Protein AF-0000000082273960 (afdb_homodimer)

Organism: NCBI:txid303405

Secondary structure (DSSP, 8-state):
------------------------------------------S-SSHHHHHHHHHHHHHT-SEEEEE-TT-HHHHHHHHHHHHHHTSGGGTT--EEEEEGGG-SSTTHHHHHHHHHHHHHHS--SS-EEEETTEEEESHHHHHHHHHTTHHHHHHHHHHHHHHHHHH--/------------------------------------------S-SSHHHHHHHHHHHHHT-SEEEEE-TT-HHHHHHHHHHHHHHTSGGGTT--EEEEEGGG-SSTTHHHHHHHHHHHHHHS--SS-EEEETTEEEESHHHHHHHHHHTHHHHHHHHHHHHHHHHHHH-

Radius of gyration: 40.2 Å; Cα contacts (8 Å, |Δi|>4): 354; chains: 2; bounding box: 146×76×49 Å

Solvent-accessible surface area (backbone atoms only — not comparable to full-atom values): 19912 Å² total; per-residue (Å²): 142,84,80,76,75,77,75,82,81,81,69,88,83,75,92,70,81,74,79,77,78,76,76,71,71,74,70,72,73,68,72,69,70,66,70,71,44,47,73,63,68,58,89,53,93,45,72,66,51,45,50,53,56,52,48,50,48,34,69,72,24,52,24,26,35,39,30,38,88,84,38,66,56,26,50,50,43,52,50,53,54,50,57,51,35,67,35,80,92,35,51,82,64,52,76,44,74,46,54,40,77,69,56,93,41,51,45,49,55,36,50,52,48,28,51,52,36,25,74,76,70,74,45,59,64,68,26,38,33,27,52,69,62,36,79,62,40,37,42,70,45,48,51,50,30,48,73,70,47,51,41,59,51,52,54,49,48,54,52,51,56,48,54,49,54,58,67,72,98,137,91,87,82,78,74,84,86,82,79,81,83,78,82,87,80,80,76,77,77,73,76,73,72,70,72,69,72,72,65,72,68,70,67,69,68,44,47,72,62,68,58,86,50,93,44,72,66,51,45,52,51,56,53,47,49,49,33,69,71,22,53,24,24,35,38,32,38,87,86,37,67,56,25,51,51,43,52,50,53,53,50,58,53,35,67,35,79,92,35,51,83,64,52,74,44,75,45,54,41,78,68,54,94,41,51,46,50,57,35,51,53,48,29,52,52,37,24,73,75,72,73,44,59,65,69,26,39,32,24,52,70,63,37,80,62,42,39,43,70,45,48,51,50,30,49,74,71,47,51,40,59,51,51,54,50,48,55,52,51,53,49,53,52,54,57,67,72,98

pLDDT: mean 78.8, std 27.6, range [19.77, 98.94]

InterPro domains:
  IPR002109 Glutaredoxin [PF00462] (63-136)
  IPR011767 Glutaredoxin active site [PS00195] (65-81)
  IPR011899 Glutaredoxin, eukaryotic/virial [TIGR02180] (63-153)

Foldseek 3Di:
DDDPCPDPPPDDDDDPDPPPPPPPPPPPPPPPPPPPPDQQPDPDPDLVRLLCVLQCQLQVFQKEWEEAPVDVQRVLQVVVVVVVCPDPLNVPHDYDYDHQVPDPRNRNSLQSNLVVCCVPPVGSDPRFMHHNSHTQGHSVSQVVCVVVVNNVVSSNVSVVVVVVVVVVD/DDDPPDDDDDDDDDDDPPPPPPPPPPPPPPPPPPPPPDQQPDPAPDLVRLLCVLQCQLQVFQKEWEEAPVDVQRVLQVVVVVVVCPDPLNVPHDYDYDHQVPDPNNRNSLQSNLVVCCVPPVGSDPRFMHHNSHTQGHSVSQVVCVVVVNNVVSSNVSVVVVVVVVVVD

Structure (mmCIF, N/CA/C/O backbone):
data_AF-0000000082273960-model_v1
#
loop_
_entity.id
_entity.type
_entity.pdbx_description
1 polymer Glutaredoxin
#
loop_
_atom_site.group_PDB
_atom_site.id
_atom_site.type_symbol
_atom_site.label_atom_id
_atom_site.label_alt_id
_atom_site.label_comp_id
_atom_site.label_asym_id
_atom_site.label_entity_id
_atom_site.label_seq_id
_atom_site.pdbx_PDB_ins_code
_atom_site.Cartn_x
_atom_site.Cartn_y
_atom_site.Cartn_z
_atom_site.occupancy
_atom_site.B_iso_or_equiv
_atom_site.auth_seq_id
_atom_site.auth_comp_id
_atom_site.auth_asym_id
_atom_site.auth_atom_id
_atom_site.pdbx_PDB_model_num
ATOM 1 N N . MET A 1 1 ? -118.312 -38.375 -26.219 1 25.72 1 MET A N 1
ATOM 2 C CA . MET A 1 1 ? -117.812 -37.938 -24.938 1 25.72 1 MET A CA 1
ATOM 3 C C . MET A 1 1 ? -116.312 -37.625 -25.062 1 25.72 1 MET A C 1
ATOM 5 O O . MET A 1 1 ? -115.625 -38.281 -25.859 1 25.72 1 MET A O 1
ATOM 9 N N . PRO A 1 2 ? -115.688 -36.594 -24.188 1 26.73 2 PRO A N 1
ATOM 10 C CA . PRO A 1 2 ? -115 -35.344 -24.297 1 26.73 2 PRO A CA 1
ATOM 11 C C . PRO A 1 2 ? -113.5 -35.531 -24.109 1 26.73 2 PRO A C 1
ATOM 13 O O . PRO A 1 2 ? -112.688 -34.781 -24.672 1 26.73 2 PRO A O 1
ATOM 16 N N . SER A 1 3 ? -113 -36.5 -23.297 1 24.08 3 SER A N 1
ATOM 17 C CA . SER A 1 3 ? -112.188 -36.156 -22.125 1 24.08 3 SER A CA 1
ATOM 18 C C . SER A 1 3 ? -110.75 -35.969 -22.5 1 24.08 3 SER A C 1
ATOM 20 O O . SER A 1 3 ? -109.875 -35.844 -21.625 1 24.08 3 SER A O 1
ATOM 22 N N . ALA A 1 4 ? -110.312 -36.344 -23.766 1 29.64 4 ALA A N 1
ATOM 23 C CA . ALA A 1 4 ? -108.938 -36.812 -23.922 1 29.64 4 ALA A CA 1
ATOM 24 C C . ALA A 1 4 ? -107.938 -35.688 -23.797 1 29.64 4 ALA A C 1
ATOM 26 O O . ALA A 1 4 ? -106.75 -35.875 -24.031 1 29.64 4 ALA A O 1
ATOM 27 N N . SER A 1 5 ? -108.5 -34.312 -23.375 1 26.2 5 SER A N 1
ATOM 28 C CA . SER A 1 5 ? -107.688 -33.25 -24.016 1 26.2 5 SER A CA 1
ATOM 29 C C . SER A 1 5 ? -106.375 -33 -23.25 1 26.2 5 SER A C 1
ATOM 31 O O . SER A 1 5 ? -106.375 -32.25 -22.281 1 26.2 5 SER A O 1
ATOM 33 N N . ILE A 1 6 ? -105.75 -34.219 -22.734 1 33.44 6 ILE A N 1
ATOM 34 C CA . ILE A 1 6 ? -104.688 -34.031 -21.766 1 33.44 6 ILE A CA 1
ATOM 35 C C . ILE A 1 6 ? -103.625 -33.125 -22.359 1 33.44 6 ILE A C 1
ATOM 37 O O . ILE A 1 6 ? -103.062 -33.438 -23.406 1 33.44 6 ILE A O 1
ATOM 41 N N . GLY A 1 7 ? -103.688 -31.812 -22.156 1 23.3 7 GLY A N 1
ATOM 42 C CA . GLY A 1 7 ? -103 -30.594 -22.562 1 23.3 7 GLY A CA 1
ATOM 43 C C . GLY A 1 7 ? -101.5 -30.609 -22.203 1 23.3 7 GLY A C 1
ATOM 44 O O . GLY A 1 7 ? -101.125 -31.062 -21.109 1 23.3 7 GLY A O 1
ATOM 45 N N . CYS A 1 8 ? -100.562 -30.562 -23.156 1 28.06 8 CYS A N 1
ATOM 46 C CA . CYS A 1 8 ? -99.125 -30.578 -23.5 1 28.06 8 CYS A CA 1
ATOM 47 C C . CYS A 1 8 ? -98.375 -29.438 -22.812 1 28.06 8 CYS A C 1
ATOM 49 O O . CYS A 1 8 ? -97.938 -28.484 -23.469 1 28.06 8 CYS A O 1
ATOM 51 N N . LYS A 1 9 ? -98.875 -29 -21.438 1 26.06 9 LYS A N 1
ATOM 52 C CA . LYS A 1 9 ? -98.312 -27.719 -21.047 1 26.06 9 LYS A CA 1
ATOM 53 C C . LYS A 1 9 ? -96.812 -27.766 -21.078 1 26.06 9 LYS A C 1
ATOM 55 O O . LYS A 1 9 ? -96.188 -28.734 -20.625 1 26.06 9 LYS A O 1
ATOM 60 N N . ARG A 1 10 ? -96.062 -26.859 -21.859 1 27.3 10 ARG A N 1
ATOM 61 C CA . ARG A 1 10 ? -94.812 -26.344 -22.469 1 27.3 10 ARG A CA 1
ATOM 62 C C . ARG A 1 10 ? -93.875 -25.797 -21.406 1 27.3 10 ARG A C 1
ATOM 64 O O . ARG A 1 10 ? -93.688 -24.578 -21.312 1 27.3 10 ARG A O 1
ATOM 71 N N . PHE A 1 11 ? -93.938 -26.406 -20.047 1 24.97 11 PHE A N 1
ATOM 72 C CA . PHE A 1 11 ? -93.375 -25.531 -19.031 1 24.97 11 PHE A CA 1
ATOM 73 C C . PHE A 1 11 ? -91.938 -25.078 -19.453 1 24.97 11 PHE A C 1
ATOM 75 O O . PHE A 1 11 ? -91.625 -23.891 -19.422 1 24.97 11 PHE A O 1
ATOM 82 N N . LEU A 1 12 ? -90.938 -25.781 -18.953 1 32.47 12 LEU A N 1
ATOM 83 C CA . LEU A 1 12 ? -89.875 -25.234 -18.078 1 32.47 12 LEU A CA 1
ATOM 84 C C . LEU A 1 12 ? -88.688 -24.688 -18.906 1 32.47 12 LEU A C 1
ATOM 86 O O . LEU A 1 12 ? -88.188 -25.391 -19.766 1 32.47 12 LEU A O 1
ATOM 90 N N . SER A 1 13 ? -88.625 -23.344 -19.062 1 27.44 13 SER A N 1
ATOM 91 C CA . SER A 1 13 ? -87.75 -22.375 -19.656 1 27.44 13 SER A CA 1
ATOM 92 C C . SER A 1 13 ? -86.312 -22.641 -19.25 1 27.44 13 SER A C 1
ATOM 94 O O . SER A 1 13 ? -86.062 -23.094 -18.141 1 27.44 13 SER A O 1
ATOM 96 N N . TRP A 1 14 ? -85.25 -22.516 -20.219 1 23.98 14 TRP A N 1
ATOM 97 C CA . TRP A 1 14 ? -83.875 -22.828 -20.625 1 23.98 14 TRP A CA 1
ATOM 98 C C . TRP A 1 14 ? -82.875 -22.031 -19.797 1 23.98 14 TRP A C 1
ATOM 100 O O . TRP A 1 14 ? -81.875 -22.562 -19.391 1 23.98 14 TRP A O 1
ATOM 110 N N . ARG A 1 15 ? -83.062 -20.641 -19.5 1 31.88 15 ARG A N 1
ATOM 111 C CA . ARG A 1 15 ? -81.938 -19.875 -19.969 1 31.88 15 ARG A CA 1
ATOM 112 C C . ARG A 1 15 ? -80.75 -20.031 -19.047 1 31.88 15 ARG A C 1
ATOM 114 O O . ARG A 1 15 ? -80.812 -19.734 -17.859 1 31.88 15 ARG A O 1
ATOM 121 N N . VAL A 1 16 ? -79.688 -20.812 -19.359 1 29.77 16 VAL A N 1
ATOM 122 C CA . VAL A 1 16 ? -78.438 -21.344 -18.922 1 29.77 16 VAL A CA 1
ATOM 123 C C . VAL A 1 16 ? -77.438 -20.188 -18.641 1 29.77 16 VAL A C 1
ATOM 125 O O . VAL A 1 16 ? -76.562 -20.281 -17.766 1 29.77 16 VAL A O 1
ATOM 128 N N . LEU A 1 17 ? -77.438 -18.984 -19.359 1 34.34 17 LEU A N 1
ATOM 129 C CA . LEU A 1 17 ? -76.125 -18.609 -19.781 1 34.34 17 LEU A CA 1
ATOM 130 C C . LEU A 1 17 ? -75.375 -17.859 -18.672 1 34.34 17 LEU A C 1
ATOM 132 O O . LEU A 1 17 ? -75.688 -16.719 -18.359 1 34.34 17 LEU A O 1
ATOM 136 N N . SER A 1 18 ? -75.375 -18.25 -17.406 1 34.31 18 SER A N 1
ATOM 137 C CA . SER A 1 18 ? -74.688 -17.344 -16.484 1 34.31 18 SER A CA 1
ATOM 138 C C . SER A 1 18 ? -73.25 -17.125 -16.922 1 34.31 18 SER A C 1
ATOM 140 O O . SER A 1 18 ? -72.562 -18.094 -17.234 1 34.31 18 SER A O 1
ATOM 142 N N . ASN A 1 19 ? -72.875 -16.016 -17.734 1 37.03 19 ASN A N 1
ATOM 143 C CA . ASN A 1 19 ? -71.625 -15.414 -18.141 1 37.03 19 ASN A CA 1
ATOM 144 C C . ASN A 1 19 ? -70.688 -15.25 -16.953 1 37.03 19 ASN A C 1
ATOM 146 O O . ASN A 1 19 ? -70.938 -14.469 -16.047 1 37.03 19 ASN A O 1
ATOM 150 N N . PHE A 1 20 ? -70.188 -16.266 -16.266 1 40.5 20 PHE A N 1
ATOM 151 C CA . PHE A 1 20 ? -69.25 -16.094 -15.195 1 40.5 20 PHE A CA 1
ATOM 152 C C . PHE A 1 20 ? -68 -15.312 -15.695 1 40.5 20 PHE A C 1
ATOM 154 O O . PHE A 1 20 ? -67.25 -15.797 -16.547 1 40.5 20 PHE A O 1
ATOM 161 N N . ALA A 1 21 ? -68.125 -13.922 -15.953 1 37.31 21 ALA A N 1
ATOM 162 C CA . ALA A 1 21 ? -66.938 -13.109 -16.297 1 37.31 21 ALA A CA 1
ATOM 163 C C . ALA A 1 21 ? -65.812 -13.289 -15.266 1 37.31 21 ALA A C 1
ATOM 165 O O . ALA A 1 21 ? -66 -13.102 -14.07 1 37.31 21 ALA A O 1
ATOM 166 N N . LEU A 1 22 ? -64.938 -14.312 -15.508 1 38.53 22 LEU A N 1
ATOM 167 C CA . LEU A 1 22 ? -63.688 -14.523 -14.781 1 38.53 22 LEU A CA 1
ATOM 168 C C . LEU A 1 22 ? -62.875 -13.234 -14.711 1 38.53 22 LEU A C 1
ATOM 170 O O . LEU A 1 22 ? -62.469 -12.695 -15.742 1 38.53 22 LEU A O 1
ATOM 174 N N . VAL A 1 23 ? -63.312 -12.195 -13.938 1 39.97 23 VAL A N 1
ATOM 175 C CA . VAL A 1 23 ? -62.469 -11.016 -13.742 1 39.97 23 VAL A CA 1
ATOM 176 C C . VAL A 1 23 ? -61.094 -11.453 -13.305 1 39.97 23 VAL A C 1
ATOM 178 O O . VAL A 1 23 ? -60.906 -12.07 -12.25 1 39.97 23 VAL A O 1
ATOM 181 N N . ILE A 1 24 ? -60.281 -11.898 -14.32 1 41.5 24 ILE A N 1
ATOM 182 C CA . ILE A 1 24 ? -58.875 -12.109 -14.094 1 41.5 24 ILE A CA 1
ATOM 183 C C . ILE A 1 24 ? -58.25 -10.852 -13.469 1 41.5 24 ILE A C 1
ATOM 185 O O . ILE A 1 24 ? -58.281 -9.773 -14.07 1 41.5 24 ILE A O 1
ATOM 189 N N . MET A 1 25 ? -58.531 -10.602 -12.18 1 37.69 25 MET A N 1
ATOM 190 C CA . MET A 1 25 ? -57.75 -9.555 -11.523 1 37.69 25 MET A CA 1
ATOM 191 C C . MET A 1 25 ? -56.281 -9.734 -11.805 1 37.69 25 MET A C 1
ATOM 193 O O . MET A 1 25 ? -55.688 -10.766 -11.461 1 37.69 25 MET A O 1
ATOM 197 N N . VAL A 1 26 ? -55.844 -9.336 -13.008 1 42.72 26 VAL A N 1
ATOM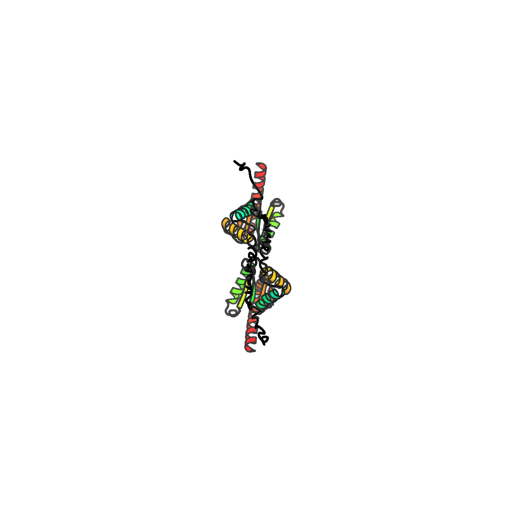 198 C CA . VAL A 1 26 ? -54.406 -9.203 -13.234 1 42.72 26 VAL A CA 1
ATOM 199 C C . VAL A 1 26 ? -53.75 -8.461 -12.07 1 42.72 26 VAL A C 1
ATOM 201 O O . VAL A 1 26 ? -54.094 -7.309 -11.797 1 42.72 26 VAL A O 1
ATOM 204 N N . VAL A 1 27 ? -53.625 -9.141 -10.891 1 44.69 27 VAL A N 1
ATOM 205 C CA . VAL A 1 27 ? -52.719 -8.594 -9.883 1 44.69 27 VAL A CA 1
ATOM 206 C C . VAL A 1 27 ? -51.438 -8.109 -10.547 1 44.69 27 VAL A C 1
ATOM 208 O O . VAL A 1 27 ? -50.719 -8.898 -11.18 1 44.69 27 VAL A O 1
ATOM 211 N N . SER A 1 28 ? -51.594 -6.902 -11.141 1 41.31 28 SER A N 1
ATOM 212 C CA . SER A 1 28 ? -50.312 -6.301 -11.492 1 41.31 28 SER A CA 1
ATOM 213 C C . SER A 1 28 ? -49.281 -6.496 -10.391 1 41.31 28 SER A C 1
ATOM 215 O O . SER A 1 28 ? -49.5 -6.062 -9.258 1 41.31 28 SER A O 1
ATOM 217 N N . MET A 1 29 ? -48.688 -7.699 -10.359 1 38.88 29 MET A N 1
ATOM 218 C CA . MET A 1 29 ? -47.469 -7.75 -9.555 1 38.88 29 MET A CA 1
ATOM 219 C C . MET A 1 29 ? -46.594 -6.523 -9.812 1 38.88 29 MET A C 1
ATOM 221 O O . MET A 1 29 ? -46.094 -6.332 -10.922 1 38.88 29 MET A O 1
ATOM 225 N N . ALA A 1 30 ? -47.031 -5.355 -9.391 1 39 30 ALA A N 1
ATOM 226 C CA . ALA A 1 30 ? -46 -4.312 -9.391 1 39 30 ALA A CA 1
ATOM 227 C C . ALA A 1 30 ? -44.688 -4.836 -8.828 1 39 30 ALA A C 1
ATOM 229 O O . ALA A 1 30 ? -44.656 -5.402 -7.73 1 39 30 ALA A O 1
ATOM 230 N N . THR A 1 31 ? -43.938 -5.41 -9.664 1 41.47 31 THR A N 1
ATOM 231 C CA . THR A 1 31 ? -42.531 -5.582 -9.273 1 41.47 31 THR A CA 1
ATOM 232 C C . THR A 1 31 ? -42 -4.316 -8.609 1 41.47 31 THR A C 1
ATOM 234 O O . THR A 1 31 ? -42 -3.242 -9.211 1 41.47 31 THR A O 1
ATOM 237 N N . SER A 1 32 ? -42.531 -4.023 -7.414 1 38.91 32 SER A N 1
ATOM 238 C CA . SER A 1 32 ? -41.75 -2.984 -6.738 1 38.91 32 SER A CA 1
ATOM 239 C C . SER A 1 32 ? -40.25 -3.195 -6.934 1 38.91 32 SER A C 1
ATOM 241 O O . SER A 1 32 ? -39.75 -4.293 -6.707 1 38.91 32 SER A O 1
ATOM 243 N N . THR A 1 33 ? -39.75 -2.689 -8.039 1 38.19 33 THR A N 1
ATOM 244 C CA . THR A 1 33 ? -38.312 -2.562 -8.109 1 38.19 33 THR A CA 1
ATOM 245 C C . THR A 1 33 ? -37.75 -2.131 -6.762 1 38.19 33 THR A C 1
ATOM 247 O O . THR A 1 33 ? -38.188 -1.133 -6.188 1 38.19 33 THR A O 1
ATOM 250 N N . VAL A 1 34 ? -37.531 -3.135 -5.871 1 38.22 34 VAL A N 1
ATOM 251 C CA . VAL A 1 34 ? -36.719 -2.809 -4.699 1 38.22 34 VAL A CA 1
ATOM 252 C C . VAL A 1 34 ? -35.688 -1.734 -5.055 1 38.22 34 VAL A C 1
ATOM 254 O O . VAL A 1 34 ? -35.062 -1.806 -6.105 1 38.22 34 VAL A O 1
ATOM 257 N N . PRO A 1 35 ? -35.938 -0.527 -4.676 1 36.84 35 PRO A N 1
ATOM 258 C CA . PRO A 1 35 ? -34.844 0.399 -4.961 1 36.84 35 PRO A CA 1
ATOM 259 C C . PRO A 1 35 ? -33.469 -0.247 -4.797 1 36.84 35 PRO A C 1
ATOM 261 O O . PRO A 1 35 ? -33.312 -1.187 -4.012 1 36.84 35 PRO A O 1
ATOM 264 N N . GLY A 1 36 ? -32.781 -0.551 -5.828 1 34.06 36 GLY A N 1
ATOM 265 C CA . GLY A 1 36 ? -31.375 -0.935 -5.812 1 34.06 36 GLY A CA 1
ATOM 266 C C . GLY A 1 36 ? -30.641 -0.49 -4.555 1 34.06 36 GLY A C 1
ATOM 267 O O . GLY A 1 36 ? -31.016 0.519 -3.947 1 34.06 36 GLY A O 1
ATOM 268 N N . VAL A 1 37 ? -30.141 -1.467 -3.732 1 37.5 37 VAL A N 1
ATOM 269 C CA . VAL A 1 37 ? -29.172 -1.266 -2.654 1 37.5 37 VAL A CA 1
ATOM 270 C C . VAL A 1 37 ? -28.312 -0.035 -2.945 1 37.5 37 VAL A C 1
ATOM 272 O O . VAL A 1 37 ? -27.734 0.079 -4.023 1 37.5 37 VAL A O 1
ATOM 275 N N . SER A 1 38 ? -28.578 1.124 -2.48 1 37.62 38 SER A N 1
ATOM 276 C CA . SER A 1 38 ? -27.938 2.428 -2.549 1 37.62 38 SER A CA 1
ATOM 277 C C . SER A 1 38 ? -26.422 2.287 -2.621 1 37.62 38 SER A C 1
ATOM 279 O O . SER A 1 38 ? -25.844 1.365 -2.033 1 37.62 38 SER A O 1
ATOM 281 N N . ALA A 1 39 ? -25.641 2.703 -3.605 1 41.59 39 ALA A N 1
ATOM 282 C CA . ALA A 1 39 ? -24.297 3.268 -3.621 1 41.59 39 ALA A CA 1
ATOM 283 C C . ALA A 1 39 ? -23.875 3.727 -2.229 1 41.59 39 ALA A C 1
ATOM 285 O O . ALA A 1 39 ? -24.641 4.41 -1.538 1 41.59 39 ALA A O 1
ATOM 286 N N . GLY A 1 40 ? -23.297 3.006 -1.404 1 49.97 40 GLY A N 1
ATOM 287 C CA . GLY A 1 40 ? -22.797 3.463 -0.118 1 49.97 40 GLY A CA 1
ATOM 288 C C . GLY A 1 40 ? -22.719 4.973 -0.008 1 49.97 40 GLY A C 1
ATOM 289 O O . GLY A 1 40 ? -22.328 5.652 -0.958 1 49.97 40 GLY A O 1
ATOM 290 N N . GLU A 1 41 ? -23.641 5.586 0.587 1 58.75 41 GLU A N 1
ATOM 291 C CA . GLU A 1 41 ? -23.703 7.027 0.799 1 58.75 41 GLU A CA 1
ATOM 292 C C . GLU A 1 41 ? -22.312 7.621 1.04 1 58.75 41 GLU A C 1
ATOM 294 O O . GLU A 1 41 ? -21.562 7.125 1.881 1 58.75 41 GLU A O 1
ATOM 299 N N . SER A 1 42 ? -21.812 8.211 0.017 1 75.5 42 SER A N 1
ATOM 300 C CA . SER A 1 42 ? -20.594 9.008 0.178 1 75.5 42 SER A CA 1
ATOM 301 C C . SER A 1 42 ? -20.656 9.852 1.45 1 75.5 42 SER A C 1
ATOM 303 O O . SER A 1 42 ? -21.703 10.406 1.787 1 75.5 42 SER A O 1
ATOM 305 N N . ILE A 1 43 ? -19.734 9.625 2.281 1 85.94 43 ILE A N 1
ATOM 306 C CA . ILE A 1 43 ? -19.672 10.375 3.531 1 85.94 43 ILE A CA 1
ATOM 307 C C . ILE A 1 43 ? -19.594 11.875 3.234 1 85.94 43 ILE A C 1
ATOM 309 O O . ILE A 1 43 ? -19.906 12.703 4.09 1 85.94 43 ILE A O 1
ATOM 313 N N . PHE A 1 44 ? -19.266 12.164 1.975 1 92.81 44 PHE A N 1
ATOM 314 C CA . PHE A 1 44 ? -19.172 13.562 1.568 1 92.81 44 PHE A CA 1
ATOM 315 C C . PHE A 1 44 ? -20.297 13.93 0.62 1 92.81 44 PHE A C 1
ATOM 317 O O . PHE A 1 44 ? -20.672 13.141 -0.256 1 92.81 44 PHE A O 1
ATOM 324 N N . ASP A 1 45 ? -20.891 15.07 0.775 1 89.94 45 ASP A N 1
ATOM 325 C CA . ASP A 1 45 ? -21.984 15.539 -0.062 1 89.94 45 ASP A CA 1
ATOM 326 C C . ASP A 1 45 ? -21.469 16.078 -1.393 1 89.94 45 ASP A C 1
ATOM 328 O O . ASP A 1 45 ? -22.219 16.156 -2.373 1 89.94 45 ASP A O 1
ATOM 332 N N . GLY A 1 46 ? -20.219 16.547 -1.436 1 92.5 46 GLY A N 1
ATOM 333 C CA . GLY A 1 46 ? -19.625 17.109 -2.641 1 92.5 46 GLY A CA 1
ATOM 334 C C . GLY A 1 46 ? -18.188 17.531 -2.457 1 92.5 46 GLY A C 1
ATOM 335 O O . GLY A 1 46 ? -17.625 17.391 -1.368 1 92.5 46 GLY A O 1
ATOM 336 N N . PRO A 1 47 ? -17.641 18.094 -3.592 1 94.5 47 PRO A N 1
ATOM 337 C CA . PRO A 1 47 ? -16.219 18.453 -3.557 1 94.5 47 PRO A CA 1
ATOM 338 C C . PRO A 1 47 ? -15.914 19.516 -2.506 1 94.5 47 PRO A C 1
ATOM 340 O O . PRO A 1 47 ? -14.82 19.547 -1.942 1 94.5 47 PRO A O 1
ATOM 343 N N . GLY A 1 48 ? -16.797 20.344 -2.268 1 97.5 48 GLY A N 1
ATOM 344 C CA . GLY A 1 48 ? -16.594 21.375 -1.261 1 97.5 48 GLY A CA 1
ATOM 345 C C . GLY A 1 48 ? -16.438 20.812 0.14 1 97.5 48 GLY A C 1
ATOM 346 O O . GLY A 1 48 ? -15.617 21.297 0.919 1 97.5 48 GLY A O 1
ATOM 347 N N . GLU A 1 49 ? -17.203 19.859 0.465 1 97.75 49 GLU A N 1
ATOM 348 C CA . GLU A 1 49 ? -17.109 19.234 1.78 1 97.75 49 GLU A CA 1
ATOM 349 C C . GLU A 1 49 ? -15.789 18.5 1.957 1 97.75 49 GLU A C 1
ATOM 351 O O . GLU A 1 49 ? -15.195 18.531 3.039 1 97.75 49 GLU A O 1
ATOM 356 N N . VAL A 1 50 ? -15.312 17.906 0.907 1 98.12 50 VAL A N 1
ATOM 357 C CA . VAL A 1 50 ? -14.031 17.219 0.947 1 98.12 50 VAL A CA 1
ATOM 358 C C . VAL A 1 50 ? -12.914 18.234 1.213 1 98.12 50 VAL A C 1
ATOM 360 O O . VAL A 1 50 ? -12.047 18 2.062 1 98.12 50 VAL A O 1
ATOM 363 N N . ALA A 1 51 ? -12.969 19.328 0.467 1 98.62 51 ALA A N 1
ATOM 364 C CA . ALA A 1 51 ? -11.977 20.391 0.63 1 98.62 51 ALA A CA 1
ATOM 365 C C . ALA A 1 51 ? -11.945 20.891 2.07 1 98.62 51 ALA A C 1
ATOM 367 O O . ALA A 1 51 ? -10.875 21 2.67 1 98.62 51 ALA A O 1
ATOM 368 N N . ASN A 1 52 ? -13.102 21.156 2.654 1 98.5 52 ASN A N 1
ATOM 369 C CA . ASN A 1 52 ? -13.188 21.641 4.031 1 98.5 52 ASN A CA 1
ATOM 370 C C . ASN A 1 52 ? -12.641 20.609 5.016 1 98.5 52 ASN A C 1
ATOM 372 O O . ASN A 1 52 ? -11.914 20.953 5.945 1 98.5 52 ASN A O 1
ATOM 376 N N . PHE A 1 53 ? -13.078 19.406 4.766 1 98.69 53 PHE A N 1
ATOM 377 C CA . PHE A 1 53 ? -12.664 18.297 5.617 1 98.69 53 PHE A CA 1
ATOM 378 C C . PHE A 1 53 ? -11.148 18.156 5.633 1 98.69 53 PHE A C 1
ATOM 380 O O . PHE A 1 53 ? -10.531 18.078 6.699 1 98.69 53 PHE A O 1
ATOM 387 N N . VAL A 1 54 ? -10.477 18.156 4.484 1 98.75 54 VAL A N 1
ATOM 388 C CA . VAL A 1 54 ? -9.031 17.984 4.344 1 98.75 54 VAL A CA 1
ATOM 389 C C . VAL A 1 54 ? -8.305 19.203 4.875 1 98.75 54 VAL A C 1
ATOM 391 O O . VAL A 1 54 ? -7.367 19.094 5.664 1 98.75 54 VAL A O 1
ATOM 394 N N . ASN A 1 55 ? -8.75 20.359 4.523 1 98.75 55 ASN A N 1
ATOM 395 C CA . ASN A 1 55 ? -8.078 21.594 4.938 1 98.75 55 ASN A CA 1
ATOM 396 C C . ASN A 1 55 ? -8.156 21.797 6.445 1 98.75 55 ASN A C 1
ATOM 398 O O . ASN A 1 55 ? -7.203 22.281 7.062 1 98.75 55 ASN A O 1
ATOM 402 N N . ALA A 1 56 ? -9.258 21.484 7.016 1 98.75 56 ALA A N 1
ATOM 403 C CA . ALA A 1 56 ? -9.383 21.609 8.469 1 98.75 56 ALA A CA 1
ATOM 404 C C . ALA A 1 56 ? -8.352 20.734 9.18 1 98.75 56 ALA A C 1
ATOM 406 O O . ALA A 1 56 ? -7.785 21.156 10.203 1 98.75 56 ALA A O 1
ATOM 407 N N . ARG A 1 57 ? -8.094 19.578 8.648 1 98.62 57 ARG A N 1
ATOM 408 C CA . ARG A 1 57 ? -7.133 18.656 9.258 1 98.62 57 ARG A CA 1
ATOM 409 C C . ARG A 1 57 ? -5.703 19.156 9.07 1 98.62 57 ARG A C 1
ATOM 411 O O . ARG A 1 57 ? -4.883 19.078 9.984 1 98.62 57 ARG A O 1
ATOM 418 N N . ILE A 1 58 ? -5.484 19.672 7.879 1 98.69 58 ILE A N 1
ATOM 419 C CA . ILE A 1 58 ? -4.152 20.203 7.605 1 98.69 58 ILE A CA 1
ATOM 420 C C . ILE A 1 58 ? -3.889 21.422 8.492 1 98.69 58 ILE A C 1
ATOM 422 O O . ILE A 1 58 ? -2.857 21.484 9.164 1 98.69 58 ILE A O 1
ATOM 426 N N . GLU A 1 59 ? -4.801 22.297 8.578 1 97.94 59 GLU A N 1
ATOM 427 C CA . GLU A 1 59 ? -4.641 23.547 9.312 1 97.94 59 GLU A CA 1
ATOM 428 C C . GLU A 1 59 ? -4.672 23.312 10.82 1 97.94 59 GLU A C 1
ATOM 430 O O . GLU A 1 59 ? -4.066 24.062 11.586 1 97.94 59 GLU A O 1
ATOM 435 N N . GLY A 1 60 ? -5.383 22.312 11.211 1 97.56 60 GLY A N 1
ATOM 436 C CA . GLY A 1 60 ? -5.535 22.031 12.625 1 97.56 60 GLY A CA 1
ATOM 437 C C . GLY A 1 60 ? -4.426 21.141 13.18 1 97.56 60 GLY A C 1
ATOM 438 O O . GLY A 1 60 ? -4.461 20.766 14.352 1 97.56 60 GLY A O 1
ATOM 439 N N . SER A 1 61 ? -3.449 20.844 12.398 1 97.94 61 SER A N 1
ATOM 440 C CA . SER A 1 61 ? -2.373 19.953 12.805 1 97.94 61 SER A CA 1
ATOM 441 C C . SER A 1 61 ? -1.009 20.609 12.617 1 97.94 61 SER A C 1
ATOM 443 O O . SER A 1 61 ? -0.782 21.297 11.625 1 97.94 61 SER A O 1
ATOM 445 N N . GLN A 1 62 ? -0.137 20.406 13.562 1 98.12 62 GLN A N 1
ATOM 446 C CA . GLN A 1 62 ? 1.247 20.812 13.352 1 98.12 62 GLN A CA 1
ATOM 447 C C . GLN A 1 62 ? 1.945 19.891 12.352 1 98.12 62 GLN A C 1
ATOM 449 O O . GLN A 1 62 ? 2.703 20.359 11.5 1 98.12 62 GLN A O 1
ATOM 454 N N . ILE A 1 63 ? 1.693 18.641 12.477 1 98.88 63 ILE A N 1
ATOM 455 C CA . ILE A 1 63 ? 2.062 17.641 11.477 1 98.88 63 ILE A CA 1
ATOM 456 C C . ILE A 1 63 ? 0.83 16.828 11.07 1 98.88 63 ILE A C 1
ATOM 458 O O . ILE A 1 63 ? 0.147 16.25 11.922 1 98.88 63 ILE A O 1
ATOM 462 N N . MET A 1 64 ? 0.479 16.828 9.781 1 98.94 64 MET A N 1
ATOM 463 C CA . MET A 1 64 ? -0.621 16.031 9.242 1 98.94 64 MET A CA 1
ATOM 464 C C . MET A 1 64 ? -0.105 14.977 8.273 1 98.94 64 MET A C 1
ATOM 466 O O . MET A 1 64 ? 0.626 15.305 7.332 1 98.94 64 MET A O 1
ATOM 470 N N . VAL A 1 65 ? -0.434 13.727 8.516 1 98.94 65 VAL A N 1
ATOM 471 C CA . VAL A 1 65 ? -0.051 12.641 7.625 1 98.94 65 VAL A CA 1
ATOM 472 C C . VAL A 1 65 ? -1.301 11.938 7.09 1 98.94 65 VAL A C 1
ATOM 474 O O . VAL A 1 65 ? -2.051 11.328 7.855 1 98.94 65 VAL A O 1
ATOM 477 N N . PHE A 1 66 ? -1.568 12.086 5.789 1 98.94 66 PHE A N 1
ATOM 478 C CA . PHE A 1 66 ? -2.514 11.195 5.129 1 98.94 66 PHE A CA 1
ATOM 479 C C . PHE A 1 66 ? -1.861 9.859 4.812 1 98.94 66 PHE A C 1
ATOM 481 O O . PHE A 1 66 ? -0.787 9.812 4.207 1 98.94 66 PHE A O 1
ATOM 488 N N . SER A 1 67 ? -2.494 8.797 5.211 1 98.44 67 SER A N 1
ATOM 489 C CA . SER A 1 67 ? -1.85 7.488 5.273 1 98.44 67 SER A CA 1
ATOM 490 C C . SER A 1 67 ? -2.818 6.375 4.887 1 98.44 67 SER A C 1
ATOM 492 O O . SER A 1 67 ? -3.982 6.641 4.574 1 98.44 67 SER A O 1
ATOM 494 N N . LYS A 1 68 ? -2.246 5.184 4.742 1 94 68 LYS A N 1
ATOM 495 C CA . LYS A 1 68 ? -2.973 3.92 4.738 1 94 68 LYS A CA 1
ATOM 496 C C . LYS A 1 68 ? -2.334 2.916 5.695 1 94 68 LYS A C 1
ATOM 498 O O . LYS A 1 68 ? -1.108 2.854 5.809 1 94 68 LYS A O 1
ATOM 503 N N . GLN A 1 69 ? -3.182 2.145 6.355 1 90.19 69 GLN A N 1
ATOM 504 C CA . GLN A 1 69 ? -2.723 1.287 7.441 1 90.19 69 GLN A CA 1
ATOM 505 C C . GLN A 1 69 ? -1.763 0.217 6.93 1 90.19 69 GLN A C 1
ATOM 507 O O . GLN A 1 69 ? -0.789 -0.124 7.602 1 90.19 69 GLN A O 1
ATOM 512 N N . TYR A 1 70 ? -1.917 -0.166 5.73 1 82.19 70 TYR A N 1
ATOM 513 C CA . TYR A 1 70 ? -1.191 -1.346 5.27 1 82.19 70 TYR A CA 1
ATOM 514 C C . TYR A 1 70 ? 0.031 -0.95 4.453 1 82.19 70 TYR A C 1
ATOM 516 O O . TYR A 1 70 ? 0.799 -1.811 4.016 1 82.19 70 TYR A O 1
ATOM 524 N N . CYS A 1 71 ? 0.24 0.263 4.309 1 93 71 CYS A N 1
ATOM 525 C CA . CYS A 1 71 ? 1.276 0.74 3.4 1 93 71 CYS A CA 1
ATOM 526 C C . CYS A 1 71 ? 2.625 0.821 4.105 1 93 71 CYS A C 1
ATOM 528 O O . CYS A 1 71 ? 2.787 1.586 5.059 1 93 71 CYS A O 1
ATOM 530 N N . PRO A 1 72 ? 3.641 0.146 3.619 1 92.69 72 PRO A N 1
ATOM 531 C CA . PRO A 1 72 ? 4.93 0.114 4.312 1 92.69 72 PRO A CA 1
ATOM 532 C C . PRO A 1 72 ? 5.617 1.477 4.34 1 92.69 72 PRO A C 1
ATOM 534 O O . PRO A 1 72 ? 6.297 1.811 5.316 1 92.69 72 PRO A O 1
ATOM 537 N N . PHE A 1 73 ? 5.457 2.217 3.309 1 97.12 73 PHE A N 1
ATOM 538 C CA . PHE A 1 73 ? 6.023 3.561 3.285 1 97.12 73 PHE A CA 1
ATOM 539 C C . PHE A 1 73 ? 5.344 4.453 4.316 1 97.12 73 PHE A C 1
ATOM 541 O O . PHE A 1 73 ? 5.988 5.309 4.926 1 97.12 73 PHE A O 1
ATOM 548 N N . CYS A 1 74 ? 4.062 4.277 4.484 1 98.19 74 CYS A N 1
ATOM 549 C CA . CYS A 1 74 ? 3.346 4.992 5.535 1 98.19 74 CYS A CA 1
ATOM 550 C C . CYS A 1 74 ? 3.867 4.602 6.914 1 98.19 74 CYS A C 1
ATOM 552 O O . CYS A 1 74 ? 4.051 5.461 7.777 1 98.19 74 CYS A O 1
ATOM 554 N N . LYS A 1 75 ? 4.145 3.369 7.109 1 97.19 75 LYS A N 1
ATOM 555 C CA . LYS A 1 75 ? 4.699 2.908 8.375 1 97.19 75 LYS A CA 1
ATOM 556 C C . LYS A 1 75 ? 6.07 3.525 8.633 1 97.19 75 LYS A C 1
ATOM 558 O O . LYS A 1 75 ? 6.355 3.965 9.75 1 97.19 75 LYS A O 1
ATOM 563 N N . LYS A 1 76 ? 6.863 3.562 7.621 1 98 76 LYS A N 1
ATOM 564 C CA . LYS A 1 76 ? 8.195 4.145 7.742 1 98 76 LYS A CA 1
ATOM 565 C C . LYS A 1 76 ? 8.117 5.633 8.078 1 98 76 LYS A C 1
ATOM 567 O O . LYS A 1 76 ? 8.875 6.125 8.914 1 98 76 LYS A O 1
ATOM 572 N N . THR A 1 77 ? 7.227 6.285 7.379 1 98.81 77 THR A N 1
ATOM 573 C CA . THR A 1 77 ? 6.992 7.703 7.621 1 98.81 77 THR A CA 1
ATOM 574 C C . THR A 1 77 ? 6.59 7.949 9.07 1 98.81 77 THR A C 1
ATOM 576 O O . THR A 1 77 ? 7.195 8.773 9.758 1 98.81 77 THR A O 1
ATOM 579 N N . LYS A 1 78 ? 5.621 7.23 9.508 1 98.81 78 LYS A N 1
ATOM 580 C CA . LYS A 1 78 ? 5.129 7.387 10.867 1 98.81 78 LYS A CA 1
ATOM 581 C C . LYS A 1 78 ? 6.211 7.035 11.891 1 98.81 78 LYS A C 1
ATOM 583 O O . LYS A 1 78 ? 6.352 7.707 12.914 1 98.81 78 LYS A O 1
ATOM 588 N N . ALA A 1 79 ? 6.992 6.055 11.648 1 98.81 79 ALA A N 1
ATOM 589 C CA . ALA A 1 79 ? 8.055 5.633 12.555 1 98.81 79 ALA A CA 1
ATOM 590 C C . ALA A 1 79 ? 9.102 6.73 12.719 1 98.81 79 ALA A C 1
ATOM 592 O O . ALA A 1 79 ? 9.523 7.031 13.844 1 98.81 79 ALA A O 1
ATOM 593 N N . LEU A 1 80 ? 9.516 7.281 11.625 1 98.88 80 LEU A N 1
ATOM 594 C CA . LEU A 1 80 ? 10.516 8.344 11.68 1 98.88 80 LEU A CA 1
ATOM 595 C C . LEU A 1 80 ? 9.992 9.539 12.477 1 98.88 80 LEU A C 1
ATOM 597 O O . LEU A 1 80 ? 10.688 10.055 13.359 1 98.88 80 LEU A O 1
ATOM 601 N N . LEU A 1 81 ? 8.781 10 12.148 1 98.88 81 LEU A N 1
ATOM 602 C CA . LEU A 1 81 ? 8.211 11.164 12.812 1 98.88 81 LEU A CA 1
ATOM 603 C C . LEU A 1 81 ? 8.008 10.898 14.297 1 98.88 81 LEU A C 1
ATOM 605 O O . LEU A 1 81 ? 8.32 11.758 15.133 1 98.88 81 LEU A O 1
ATOM 609 N N . LYS A 1 82 ? 7.578 9.711 14.641 1 98.75 82 LYS A N 1
ATOM 610 C CA . LYS A 1 82 ? 7.402 9.352 16.047 1 98.75 82 LYS A CA 1
ATOM 611 C C . LYS A 1 82 ? 8.734 9.383 16.781 1 98.75 82 LYS A C 1
ATOM 613 O O . LYS A 1 82 ? 8.82 9.898 17.906 1 98.75 82 LYS A O 1
ATOM 618 N N . LYS A 1 83 ? 9.711 8.836 16.172 1 98.69 83 LYS A N 1
ATOM 619 C CA . LYS A 1 83 ? 11.039 8.828 16.766 1 98.69 83 LYS A CA 1
ATOM 620 C C . LYS A 1 83 ? 11.523 10.242 17.047 1 98.69 83 LYS A C 1
ATOM 622 O O . LYS A 1 83 ? 12.062 10.523 18.125 1 98.69 83 LYS A O 1
ATOM 627 N N . LEU A 1 84 ? 11.352 11.078 16.141 1 98.44 84 LEU A N 1
ATOM 628 C CA . LEU A 1 84 ? 11.781 12.469 16.297 1 98.44 84 LEU A CA 1
ATOM 629 C C . LEU A 1 84 ? 10.977 13.156 17.391 1 98.44 84 LEU A C 1
ATOM 631 O O . LEU A 1 84 ? 11.539 13.875 18.219 1 98.44 84 LEU A O 1
ATOM 635 N N . LEU A 1 85 ? 9.703 12.883 17.406 1 98.25 85 LEU A N 1
ATOM 636 C CA . LEU A 1 85 ? 8.805 13.578 18.328 1 98.25 85 LEU A CA 1
ATOM 637 C C . LEU A 1 85 ? 8.977 13.062 19.75 1 98.25 85 LEU A C 1
ATOM 639 O O . LEU A 1 85 ? 8.492 13.68 20.703 1 98.25 85 LEU A O 1
ATOM 643 N N . GLU A 1 86 ? 9.656 12.008 19.922 1 98.06 86 GLU A N 1
ATOM 644 C CA . GLU A 1 86 ? 9.977 11.477 21.234 1 98.06 86 GLU A CA 1
ATOM 645 C C . GLU A 1 86 ? 11.141 12.234 21.875 1 98.06 86 GLU A C 1
ATOM 647 O O . GLU A 1 86 ? 11.375 12.125 23.078 1 98.06 86 GLU A O 1
ATOM 652 N N . GLN A 1 87 ? 11.938 12.891 21.094 1 97.31 87 GLN A N 1
ATOM 653 C CA . GLN A 1 87 ? 13.031 13.703 21.609 1 97.31 87 GLN A CA 1
ATOM 654 C C . GLN A 1 87 ? 12.508 14.914 22.375 1 97.31 87 GLN A C 1
ATOM 656 O O . GLN A 1 87 ? 11.508 15.516 21.984 1 97.31 87 GLN A O 1
ATOM 661 N N . ASP A 1 88 ? 13.234 15.305 23.375 1 96 88 ASP A N 1
ATOM 662 C CA . ASP A 1 88 ? 12.82 16.406 24.234 1 96 88 ASP A CA 1
ATOM 663 C C . ASP A 1 88 ? 12.57 17.672 23.438 1 96 88 ASP A C 1
ATOM 665 O O . ASP A 1 88 ? 11.578 18.375 23.656 1 96 88 ASP A O 1
ATOM 669 N N . LYS A 1 89 ? 13.359 17.922 22.5 1 94.69 89 LYS A N 1
ATOM 670 C CA . LYS A 1 89 ? 13.312 19.156 21.734 1 94.69 89 LYS A CA 1
ATOM 671 C C . LYS A 1 89 ? 12.031 19.25 20.922 1 94.69 89 LYS A C 1
ATOM 673 O O . LYS A 1 89 ? 11.547 20.344 20.641 1 94.69 89 LYS A O 1
ATOM 678 N N . PHE A 1 90 ? 11.438 18.094 20.594 1 97.56 90 PHE A N 1
ATOM 679 C CA . PHE A 1 90 ? 10.289 18.109 19.703 1 97.56 90 PHE A CA 1
ATOM 680 C C . PHE A 1 90 ? 9.062 17.516 20.391 1 97.56 90 PHE A C 1
ATOM 682 O O . PHE A 1 90 ? 8.039 17.266 19.75 1 97.56 90 PHE A O 1
ATOM 689 N N . SER A 1 91 ? 9.109 17.375 21.688 1 95.38 91 SER A N 1
ATOM 690 C CA . SER A 1 91 ? 8.109 16.625 22.438 1 95.38 91 SER A CA 1
ATOM 691 C C . SER A 1 91 ? 6.773 17.359 22.469 1 95.38 91 SER A C 1
ATOM 693 O O . SER A 1 91 ? 5.738 16.75 22.766 1 95.38 91 SER A O 1
ATOM 695 N N . ARG A 1 92 ? 6.742 18.609 22.094 1 95.88 92 ARG A N 1
ATOM 696 C CA . ARG A 1 92 ? 5.512 19.391 22.172 1 95.88 92 ARG A CA 1
ATOM 697 C C . ARG A 1 92 ? 4.773 19.375 20.828 1 95.88 92 ARG A C 1
ATOM 699 O O . ARG A 1 92 ? 3.643 19.859 20.734 1 95.88 92 ARG A O 1
ATOM 706 N N . ILE A 1 93 ? 5.352 18.859 19.859 1 97.69 93 ILE A N 1
ATOM 707 C CA . ILE A 1 93 ? 4.75 18.844 18.531 1 97.69 93 ILE A CA 1
ATOM 708 C C . ILE A 1 93 ? 3.732 17.703 18.438 1 97.69 93 ILE A C 1
ATOM 710 O O . ILE A 1 93 ? 4.02 16.578 18.844 1 97.69 93 ILE A O 1
ATOM 714 N N . GLU A 1 94 ? 2.555 18 17.922 1 97.31 94 GLU A N 1
ATOM 715 C CA . GLU A 1 94 ? 1.494 17.016 17.75 1 97.31 94 GLU A CA 1
ATOM 716 C C . GLU A 1 94 ? 1.395 16.562 16.297 1 97.31 94 GLU A C 1
ATOM 718 O O . GLU A 1 94 ? 1.42 17.391 15.383 1 97.31 94 GLU A O 1
ATOM 723 N N . MET A 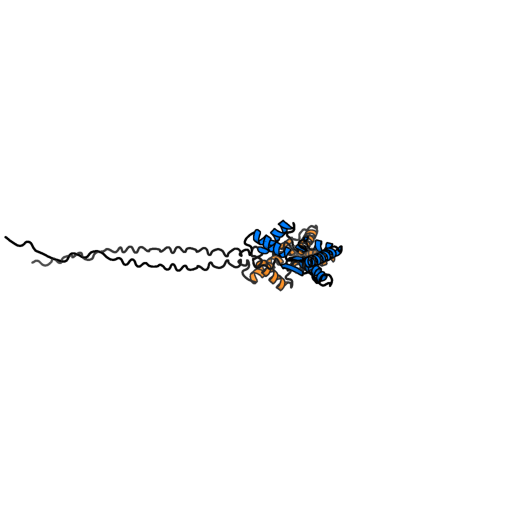1 95 ? 1.266 15.297 16.125 1 98.75 95 MET A N 1
ATOM 724 C CA . MET A 1 95 ? 1.069 14.695 14.812 1 98.75 95 MET A CA 1
ATOM 725 C C . MET A 1 95 ? -0.305 14.039 14.719 1 98.75 95 MET A C 1
ATOM 727 O O . MET A 1 95 ? -0.708 13.297 15.609 1 98.75 95 MET A O 1
ATOM 731 N N . ASN A 1 96 ? -1.015 14.398 13.664 1 98.88 96 ASN A N 1
ATOM 732 C CA . ASN A 1 96 ? -2.264 13.711 13.344 1 98.88 96 ASN A CA 1
ATOM 733 C C . ASN A 1 96 ? -2.121 12.836 12.109 1 98.88 96 ASN A C 1
ATOM 735 O O . ASN A 1 96 ? -1.434 13.203 11.156 1 98.88 96 ASN A O 1
ATOM 739 N N . VAL A 1 97 ? -2.783 11.719 12.18 1 98.94 97 VAL A N 1
ATOM 740 C CA . VAL A 1 97 ? -2.764 10.758 11.086 1 98.94 97 VAL A CA 1
ATOM 741 C C . VAL A 1 97 ? -4.195 10.43 10.656 1 98.94 97 VAL A C 1
ATOM 743 O O . VAL A 1 97 ? -5.059 10.195 11.5 1 98.94 97 VAL A O 1
ATOM 746 N N . LEU A 1 98 ? -4.43 10.516 9.328 1 98.81 98 LEU A N 1
ATOM 747 C CA . LEU A 1 98 ? -5.699 10.039 8.789 1 98.81 98 LEU A CA 1
ATOM 748 C C . LEU A 1 98 ? -5.496 8.812 7.918 1 98.81 98 LEU A C 1
ATOM 750 O O . LEU A 1 98 ? -4.891 8.898 6.848 1 98.81 98 LEU A O 1
ATOM 754 N N . GLU A 1 99 ? -6.043 7.707 8.469 1 97.56 99 GLU A N 1
ATOM 755 C CA . GLU A 1 99 ? -5.988 6.465 7.699 1 97.56 99 GLU A CA 1
ATOM 756 C C . GLU A 1 99 ? -7.109 6.402 6.672 1 97.56 99 GLU A C 1
ATOM 758 O O . GLU A 1 99 ? -8.266 6.137 7.016 1 97.56 99 GLU A O 1
ATOM 763 N N . LEU A 1 100 ? -6.758 6.477 5.375 1 96.25 100 LEU A N 1
ATOM 764 C CA . LEU A 1 100 ? -7.75 6.629 4.316 1 96.25 100 LEU A CA 1
ATOM 765 C C . LEU A 1 100 ? -8.477 5.312 4.062 1 96.25 100 LEU A C 1
ATOM 767 O O . LEU A 1 100 ? -9.602 5.309 3.553 1 96.25 100 LEU A O 1
ATOM 771 N N . ASP A 1 101 ? -7.836 4.203 4.402 1 89.19 101 ASP A N 1
ATOM 772 C CA . ASP A 1 101 ? -8.398 2.895 4.086 1 89.19 101 ASP A CA 1
ATOM 773 C C . ASP A 1 101 ? -9.289 2.387 5.219 1 89.19 101 ASP A C 1
ATOM 775 O O . ASP A 1 101 ? -9.695 1.224 5.223 1 89.19 101 ASP A O 1
ATOM 779 N N . GLN A 1 102 ? -9.586 3.287 6.18 1 91.44 102 GLN A N 1
ATOM 780 C CA . GLN A 1 102 ? -10.367 2.846 7.328 1 91.44 102 GLN A CA 1
ATOM 781 C C . GLN A 1 102 ? -11.766 3.449 7.309 1 91.44 102 GLN A C 1
ATOM 783 O O . GLN A 1 102 ? -12.57 3.201 8.211 1 91.44 102 GLN A O 1
ATOM 788 N N . PHE A 1 103 ? -12.062 4.219 6.293 1 90.38 103 PHE A N 1
ATOM 789 C CA . PHE A 1 103 ? -13.422 4.723 6.152 1 90.38 103 PHE A CA 1
ATOM 790 C C . PHE A 1 103 ? -14.383 3.598 5.793 1 90.38 103 PHE A C 1
ATOM 792 O O . PHE A 1 103 ? -14.062 2.738 4.969 1 90.38 103 PHE A O 1
ATOM 799 N N . PRO A 1 104 ? -15.547 3.662 6.395 1 84.81 104 PRO A N 1
ATOM 800 C CA . PRO A 1 104 ? -16.516 2.592 6.141 1 84.81 104 PRO A CA 1
ATOM 801 C C . PRO A 1 104 ? -17.422 2.889 4.949 1 84.81 104 PRO A C 1
ATOM 803 O O . PRO A 1 104 ? -18.641 2.955 5.102 1 84.81 104 PRO A O 1
ATOM 806 N N . ASP A 1 105 ? -16.969 3.213 3.803 1 85.56 105 ASP A N 1
ATOM 807 C CA . ASP A 1 105 ? -17.797 3.586 2.656 1 85.56 105 ASP A CA 1
ATOM 808 C C . ASP A 1 105 ? -17.25 2.98 1.366 1 85.56 105 ASP A C 1
ATOM 810 O O . ASP A 1 105 ? -17.391 3.561 0.289 1 85.56 105 ASP A O 1
ATOM 814 N N . GLY A 1 106 ? -16.438 1.856 1.514 1 78.88 106 GLY A N 1
ATOM 815 C CA . GLY A 1 106 ? -15.961 1.116 0.357 1 78.88 106 GLY A CA 1
ATOM 816 C C . GLY A 1 106 ? -14.875 1.845 -0.408 1 78.88 106 GLY A C 1
ATOM 817 O O . GLY A 1 106 ? -14.609 1.537 -1.573 1 78.88 106 GLY A O 1
ATOM 818 N N . GLY A 1 107 ? -14.367 2.928 0.135 1 87.88 107 GLY A N 1
ATOM 819 C CA . GLY A 1 107 ? -13.234 3.592 -0.488 1 87.88 107 GLY A CA 1
ATOM 820 C C . GLY A 1 107 ? -13.602 4.906 -1.153 1 87.88 107 GLY A C 1
ATOM 821 O O . GLY A 1 107 ? -12.734 5.613 -1.666 1 87.88 107 GLY A O 1
ATOM 822 N N . GLU A 1 108 ? -14.789 5.277 -1.114 1 89.88 108 GLU A N 1
ATOM 823 C CA . GLU A 1 108 ? -15.227 6.5 -1.775 1 89.88 108 GLU A CA 1
ATOM 824 C C . GLU A 1 108 ? -14.602 7.734 -1.126 1 89.88 108 GLU A C 1
ATOM 826 O O . GLU A 1 108 ? -14.102 8.617 -1.82 1 89.88 108 GLU A O 1
ATOM 831 N N . ALA A 1 109 ? -14.672 7.773 0.167 1 94.94 109 ALA A N 1
ATOM 832 C CA . ALA A 1 109 ? -14.07 8.898 0.877 1 94.94 109 ALA A CA 1
ATOM 833 C C . ALA A 1 109 ? -12.578 8.992 0.58 1 94.94 109 ALA A C 1
ATOM 835 O O . ALA A 1 109 ? -12.062 10.078 0.292 1 94.94 109 ALA A O 1
ATOM 836 N N . ALA A 1 110 ? -11.922 7.871 0.638 1 94.62 110 ALA A N 1
ATOM 837 C CA . ALA A 1 110 ? -10.492 7.832 0.346 1 94.62 110 ALA A CA 1
ATOM 838 C C . ALA A 1 110 ? -10.203 8.391 -1.043 1 94.62 110 ALA A C 1
ATOM 840 O O . AL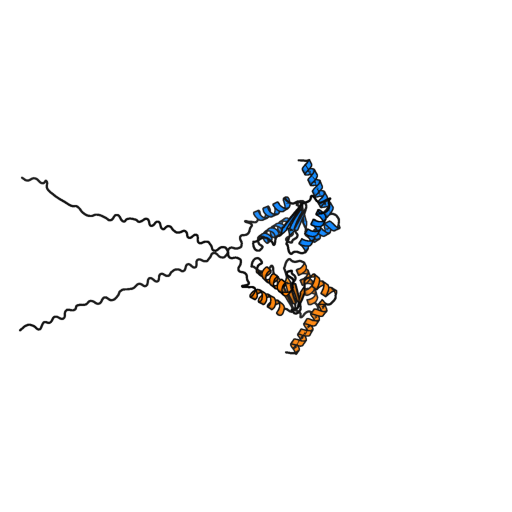A A 1 110 ? -9.297 9.211 -1.212 1 94.62 110 ALA A O 1
ATOM 841 N N . THR A 1 111 ? -10.984 8.008 -1.983 1 93.75 111 THR A N 1
ATOM 842 C CA . THR A 1 111 ? -10.82 8.453 -3.361 1 93.75 111 THR A CA 1
ATOM 843 C C . THR A 1 111 ? -11.023 9.961 -3.465 1 93.75 111 THR A C 1
ATOM 845 O O . THR A 1 111 ? -10.227 10.664 -4.098 1 93.75 111 THR A O 1
ATOM 848 N N . SER A 1 112 ? -12.062 10.43 -2.814 1 97.25 112 SER A N 1
ATOM 849 C CA . SER A 1 112 ? -12.367 11.859 -2.846 1 97.25 112 SER A CA 1
ATOM 850 C C . SER A 1 112 ? -11.258 12.672 -2.193 1 97.25 112 SER A C 1
ATOM 852 O O . SER A 1 112 ? -10.852 13.711 -2.721 1 97.25 112 SER A O 1
ATOM 854 N N . ILE A 1 113 ? -10.758 12.188 -1.102 1 98.31 113 ILE A N 1
ATOM 855 C CA . ILE A 1 113 ? -9.688 12.867 -0.381 1 98.31 113 ILE A CA 1
ATOM 856 C C . ILE A 1 113 ? -8.422 12.883 -1.234 1 98.31 113 ILE A C 1
ATOM 858 O O . ILE A 1 113 ? -7.781 13.93 -1.389 1 98.31 113 ILE A O 1
ATOM 862 N N . GLN A 1 114 ? -8.148 11.789 -1.813 1 97.56 114 GLN A N 1
ATOM 863 C CA . GLN A 1 114 ? -6.938 11.703 -2.627 1 97.56 114 GLN A CA 1
ATOM 864 C C . GLN A 1 114 ? -7.055 12.555 -3.883 1 97.56 114 GLN A C 1
ATOM 866 O O . GLN A 1 114 ? -6.059 13.109 -4.355 1 97.56 114 GLN A O 1
ATOM 871 N N . GLN A 1 115 ? -8.203 12.664 -4.43 1 97.75 115 GLN A N 1
ATOM 872 C CA . GLN A 1 115 ? -8.406 13.562 -5.566 1 97.75 115 GLN A CA 1
ATOM 873 C C . GLN A 1 115 ? -8.164 15.016 -5.168 1 97.75 115 GLN A C 1
ATOM 875 O O . GLN A 1 115 ? -7.559 15.781 -5.926 1 97.75 115 GLN A O 1
ATOM 880 N N . TYR A 1 116 ? -8.672 15.367 -4.004 1 98.75 116 TYR A N 1
ATOM 881 C CA . TYR A 1 116 ? -8.445 16.734 -3.516 1 98.75 116 TYR A CA 1
ATOM 882 C C . TYR A 1 116 ? -6.969 16.969 -3.238 1 98.75 116 TYR A C 1
ATOM 884 O O . TYR A 1 116 ? -6.438 18.031 -3.562 1 98.75 116 TYR A O 1
ATOM 892 N N . LEU A 1 117 ? -6.242 15.992 -2.678 1 98.75 117 LEU A N 1
ATOM 893 C CA . LEU A 1 117 ? -4.809 16.094 -2.439 1 98.75 117 LEU A CA 1
ATOM 894 C C . LEU A 1 117 ? -4.051 16.25 -3.754 1 98.75 117 LEU A C 1
ATOM 896 O O . LEU A 1 117 ? -3.111 17.047 -3.844 1 98.75 117 LEU A O 1
ATOM 900 N N . LEU A 1 118 ? -4.449 15.492 -4.727 1 98.69 118 LEU A N 1
ATOM 901 C CA . LEU A 1 118 ? -3.828 15.625 -6.039 1 98.69 118 LEU A CA 1
ATOM 902 C C . LEU A 1 118 ? -3.967 17.047 -6.566 1 98.69 118 LEU A C 1
ATOM 904 O O . LEU A 1 118 ? -2.988 17.641 -7.031 1 98.69 118 LEU A O 1
ATOM 908 N N . LYS A 1 119 ? -5.141 17.531 -6.457 1 98.56 119 LYS A N 1
ATOM 909 C CA . LYS A 1 119 ? -5.43 18.875 -6.957 1 98.56 119 LYS A CA 1
ATOM 910 C C . LYS A 1 119 ? -4.582 19.922 -6.242 1 98.56 119 LYS A C 1
ATOM 912 O O . LYS A 1 119 ? -4.129 20.891 -6.859 1 98.56 119 LYS A O 1
ATOM 917 N N . THR A 1 120 ? -4.352 19.781 -4.988 1 98.5 120 THR A N 1
ATOM 918 C CA . THR A 1 120 ? -3.777 20.859 -4.184 1 98.5 120 THR A CA 1
ATOM 919 C C . THR A 1 120 ? -2.279 20.656 -3.988 1 98.5 120 THR A C 1
ATOM 921 O O . THR A 1 120 ? -1.544 21.609 -3.723 1 98.5 120 THR A O 1
ATOM 924 N N . THR A 1 121 ? -1.73 19.438 -4.129 1 98.69 121 THR A N 1
ATOM 925 C CA . THR A 1 121 ? -0.322 19.188 -3.842 1 98.69 121 THR A CA 1
ATOM 926 C C . THR A 1 121 ? 0.385 18.609 -5.066 1 98.69 121 THR A C 1
ATOM 928 O O . THR A 1 121 ? 1.616 18.578 -5.117 1 98.69 121 THR A O 1
ATOM 931 N N . GLY A 1 122 ? -0.355 18.125 -6.035 1 98.44 122 GLY A N 1
ATOM 932 C CA . GLY A 1 122 ? 0.217 17.422 -7.168 1 98.44 122 GLY A CA 1
ATOM 933 C C . GLY A 1 122 ? 0.497 15.961 -6.879 1 98.44 122 GLY A C 1
ATOM 934 O O . GLY A 1 122 ? 1.033 15.25 -7.73 1 98.44 122 GLY A O 1
ATOM 935 N N . GLN A 1 123 ? 0.104 15.523 -5.719 1 98.06 123 GLN A N 1
ATOM 936 C CA . GLN A 1 123 ? 0.387 14.156 -5.297 1 98.06 123 GLN A CA 1
ATOM 937 C C . GLN A 1 123 ? -0.888 13.445 -4.859 1 98.06 123 GLN A C 1
ATOM 939 O O . GLN A 1 123 ? -1.581 13.898 -3.949 1 98.06 123 GLN A O 1
ATOM 944 N N . ARG A 1 124 ? -1.188 12.32 -5.461 1 96.69 124 ARG A N 1
ATOM 945 C CA . ARG A 1 124 ? -2.348 11.492 -5.148 1 96.69 124 ARG A CA 1
ATOM 946 C C . ARG A 1 124 ? -1.996 10.414 -4.125 1 96.69 124 ARG A C 1
ATOM 948 O O . ARG A 1 124 ? -2.875 9.906 -3.43 1 96.69 124 ARG A O 1
ATOM 955 N N . THR A 1 125 ? -0.692 10.008 -4.039 1 95.81 125 THR A N 1
ATOM 956 C CA . THR A 1 125 ? -0.23 8.852 -3.283 1 95.81 125 THR A CA 1
ATOM 957 C C . THR A 1 125 ? -0.081 9.203 -1.804 1 95.81 125 THR A C 1
ATOM 959 O O . THR A 1 125 ? -0.163 10.367 -1.423 1 95.81 125 THR A O 1
ATOM 962 N N . VAL A 1 126 ? -0.031 8.203 -0.994 1 97.5 126 VAL A N 1
ATOM 963 C CA . VAL A 1 126 ? 0.276 8.328 0.427 1 97.5 126 VAL A CA 1
ATOM 964 C C . VAL A 1 126 ? 1.582 7.602 0.74 1 97.5 126 VAL A C 1
ATOM 966 O O . VAL A 1 126 ? 2.004 6.723 -0.012 1 97.5 126 VAL A O 1
ATOM 969 N N . PRO A 1 127 ? 2.244 8 1.757 1 98.44 127 PRO A N 1
ATOM 970 C CA . PRO A 1 127 ? 1.898 9.094 2.668 1 98.44 127 PRO A CA 1
ATOM 971 C C . PRO A 1 127 ? 1.983 10.469 2.002 1 98.44 127 PRO A C 1
ATOM 973 O O . PRO A 1 127 ? 2.826 10.68 1.127 1 98.44 127 PRO A O 1
ATOM 976 N N . ASN A 1 128 ? 1.051 11.297 2.311 1 98.88 128 ASN A N 1
ATOM 977 C CA . ASN A 1 128 ? 1.038 12.719 1.959 1 98.88 128 ASN A CA 1
ATOM 978 C C . ASN A 1 128 ? 1.177 13.602 3.193 1 98.88 128 ASN A C 1
ATOM 980 O O . ASN A 1 128 ? 0.262 13.672 4.016 1 98.88 128 ASN A O 1
ATOM 984 N N . ILE A 1 129 ? 2.336 14.281 3.322 1 98.94 129 ILE A N 1
ATOM 985 C CA . ILE A 1 129 ? 2.766 14.797 4.617 1 98.94 129 ILE A CA 1
ATOM 986 C C . ILE A 1 129 ? 2.764 16.328 4.594 1 98.94 129 ILE A C 1
ATOM 988 O O . ILE A 1 129 ? 3.264 16.938 3.648 1 98.94 129 ILE A O 1
ATOM 992 N N . PHE A 1 130 ? 2.217 16.875 5.59 1 98.81 130 PHE A N 1
ATOM 993 C CA . PHE A 1 130 ? 2.248 18.312 5.82 1 98.81 130 PHE A CA 1
ATOM 994 C C . PHE A 1 130 ? 2.914 18.641 7.156 1 98.81 130 PHE A C 1
ATOM 996 O O . PHE A 1 130 ? 2.65 17.984 8.164 1 98.81 130 PHE A O 1
ATOM 1003 N N . ILE A 1 131 ? 3.764 19.625 7.207 1 98.5 131 ILE A N 1
ATOM 1004 C CA . ILE A 1 131 ? 4.383 20.188 8.406 1 98.5 131 ILE A CA 1
ATOM 1005 C C . ILE A 1 131 ? 4.145 21.688 8.445 1 98.5 131 ILE A C 1
ATOM 1007 O O . ILE A 1 131 ? 4.543 22.422 7.535 1 98.5 131 ILE A O 1
ATOM 1011 N N . GLY A 1 132 ? 3.496 22.078 9.492 1 95.5 132 GLY A N 1
ATOM 1012 C CA . GLY A 1 132 ? 3.115 23.484 9.539 1 95.5 132 GLY A CA 1
ATOM 1013 C C . GLY A 1 132 ? 2.236 23.891 8.375 1 95.5 132 GLY A C 1
ATOM 1014 O O . GLY A 1 132 ? 2.467 24.938 7.758 1 95.5 132 GLY A O 1
ATOM 1015 N N . SER A 1 133 ? 1.418 23.109 7.809 1 96.12 133 SER A N 1
ATOM 1016 C CA . SER A 1 133 ? 0.459 23.297 6.727 1 96.12 133 SER A CA 1
ATOM 1017 C C . SER A 1 133 ? 1.157 23.328 5.371 1 96.12 133 SER A C 1
ATOM 1019 O O . SER A 1 133 ? 0.512 23.531 4.34 1 96.12 133 SER A O 1
ATOM 1021 N N . ASN A 1 134 ? 2.445 23.141 5.453 1 97.06 134 ASN A N 1
ATOM 1022 C CA . ASN A 1 134 ? 3.191 23.047 4.203 1 97.06 134 ASN A CA 1
ATOM 1023 C C . ASN A 1 134 ? 3.348 21.609 3.746 1 97.06 134 ASN A C 1
ATOM 1025 O O . ASN A 1 134 ? 3.717 20.734 4.539 1 97.06 134 ASN A O 1
ATOM 1029 N N . HIS A 1 135 ? 3.133 21.422 2.475 1 98.81 135 HIS A N 1
ATOM 1030 C CA . HIS A 1 135 ? 3.295 20.094 1.893 1 98.81 135 HIS A CA 1
ATOM 1031 C C . HIS A 1 135 ? 4.77 19.719 1.771 1 98.81 135 HIS A C 1
ATOM 1033 O O . HIS A 1 135 ? 5.547 20.438 1.138 1 98.81 135 HIS A O 1
ATOM 1039 N N . VAL A 1 136 ? 5.172 18.531 2.367 1 98.62 136 VAL A N 1
ATOM 1040 C CA . VAL A 1 136 ? 6.57 18.125 2.354 1 98.62 136 VAL A CA 1
ATOM 1041 C C . VAL A 1 136 ? 6.77 17 1.344 1 98.62 136 VAL A C 1
ATOM 1043 O O . VAL A 1 136 ? 7.898 16.703 0.939 1 98.62 136 VAL A O 1
ATOM 1046 N N . GLY A 1 137 ? 5.672 16.297 1.04 1 98.62 137 GLY A N 1
ATOM 1047 C CA . GLY A 1 137 ? 5.777 15.195 0.09 1 98.62 137 GLY A CA 1
ATOM 1048 C C . GLY A 1 137 ? 5.516 13.836 0.714 1 98.62 137 GLY A C 1
ATOM 1049 O O . GLY A 1 137 ? 4.711 13.719 1.639 1 98.62 137 GLY A O 1
ATOM 1050 N N . GLY A 1 138 ? 6.094 12.844 0.077 1 98.31 138 GLY A N 1
ATOM 1051 C CA . GLY A 1 138 ? 5.922 11.477 0.545 1 98.31 138 GLY A CA 1
ATOM 1052 C C . GLY A 1 138 ? 7.066 11 1.42 1 98.31 138 GLY A C 1
ATOM 1053 O O . GLY A 1 138 ? 7.762 11.812 2.037 1 98.31 138 GLY A O 1
ATOM 1054 N N . ASN A 1 139 ? 7.172 9.711 1.474 1 98.62 139 ASN A N 1
ATOM 1055 C CA . ASN A 1 139 ? 8.18 9.109 2.33 1 98.62 139 ASN A CA 1
ATOM 1056 C C . ASN A 1 139 ? 9.594 9.461 1.865 1 98.62 139 ASN A C 1
ATOM 1058 O O . ASN A 1 139 ? 10.445 9.82 2.676 1 98.62 139 ASN A O 1
ATOM 1062 N N . SER A 1 140 ? 9.859 9.297 0.589 1 97.75 140 SER A N 1
ATOM 1063 C CA . SER A 1 140 ? 11.195 9.602 0.076 1 97.75 140 SER A CA 1
ATOM 1064 C C . SER A 1 140 ? 11.586 11.047 0.373 1 97.75 140 SER A C 1
ATOM 1066 O O . SER A 1 140 ? 12.727 11.32 0.761 1 97.75 140 SER A O 1
ATOM 1068 N N . ASP A 1 141 ? 10.664 11.938 0.224 1 98.75 141 ASP A N 1
ATOM 1069 C CA . ASP A 1 141 ? 10.906 13.344 0.518 1 98.75 141 ASP A CA 1
ATOM 1070 C C . ASP A 1 141 ? 11.234 13.547 1.995 1 98.75 141 ASP A C 1
ATOM 1072 O O . ASP A 1 141 ? 12.188 14.25 2.336 1 98.75 141 ASP A O 1
ATOM 1076 N N . LEU A 1 142 ? 10.5 12.93 2.855 1 98.88 142 LEU A N 1
ATOM 1077 C CA . LEU A 1 142 ? 10.703 13.07 4.293 1 98.88 142 LEU A CA 1
ATOM 1078 C C . LEU A 1 142 ? 12.055 12.508 4.711 1 98.88 142 LEU A C 1
ATOM 1080 O O . LEU A 1 142 ? 12.773 13.133 5.5 1 98.88 142 LEU A O 1
ATOM 1084 N N . GLN A 1 143 ? 12.352 11.359 4.176 1 98.75 143 GLN A N 1
ATOM 1085 C CA . GLN A 1 143 ? 13.625 10.727 4.508 1 98.75 143 GLN A CA 1
ATOM 1086 C C . GLN A 1 143 ? 14.797 11.594 4.059 1 98.75 143 GLN A C 1
ATOM 1088 O O . GLN A 1 143 ? 15.797 11.719 4.773 1 98.75 143 GLN A O 1
ATOM 1093 N N . GLU A 1 144 ? 14.648 12.148 2.932 1 98.81 144 GLU A N 1
ATOM 1094 C CA . GLU A 1 144 ? 15.695 13.023 2.424 1 98.81 144 GLU A CA 1
ATOM 1095 C C . GLU A 1 144 ? 15.859 14.266 3.301 1 98.81 144 GLU A C 1
ATOM 1097 O O . GLU A 1 144 ? 16.984 14.68 3.596 1 98.81 144 GLU A O 1
ATOM 1102 N N . LEU A 1 145 ? 14.766 14.836 3.664 1 98.75 145 LEU A N 1
ATOM 1103 C CA . LEU A 1 145 ? 14.797 15.977 4.57 1 98.75 145 LEU A CA 1
ATOM 1104 C C . LEU A 1 145 ? 15.477 15.609 5.883 1 98.75 145 LEU A C 1
ATOM 1106 O O . LEU A 1 145 ? 16.266 16.391 6.422 1 98.75 145 LEU A O 1
ATOM 1110 N N . HIS A 1 146 ? 15.211 14.461 6.402 1 98.81 146 HIS A N 1
ATOM 1111 C CA . HIS A 1 146 ? 15.828 14.008 7.645 1 98.81 146 HIS A CA 1
ATOM 1112 C C . HIS A 1 146 ? 17.328 13.797 7.469 1 98.81 146 HIS A C 1
ATOM 1114 O O . HIS A 1 146 ? 18.125 14.219 8.312 1 98.81 146 HIS A O 1
ATOM 1120 N N . ALA A 1 147 ? 17.656 13.172 6.387 1 98.69 147 ALA A N 1
ATOM 1121 C CA . ALA A 1 147 ? 19.062 12.859 6.117 1 98.69 147 ALA A CA 1
ATOM 1122 C C . ALA A 1 147 ? 19.891 14.133 5.996 1 98.69 147 ALA A C 1
ATOM 1124 O O . ALA A 1 147 ? 21.062 14.156 6.379 1 98.69 147 ALA A O 1
ATOM 1125 N N . SER A 1 148 ? 19.344 15.133 5.531 1 98.38 148 SER A N 1
ATOM 1126 C CA . SER A 1 148 ? 20.047 16.391 5.301 1 98.38 148 SER A CA 1
ATOM 1127 C C . SER A 1 148 ? 19.984 17.297 6.527 1 98.38 148 SER A C 1
ATOM 1129 O O . SER A 1 148 ? 20.594 18.359 6.551 1 98.38 148 SER A O 1
ATOM 1131 N N . GLY A 1 149 ? 19.188 16.938 7.473 1 98.19 149 GLY A N 1
ATOM 1132 C CA . GLY A 1 149 ? 19.031 17.75 8.664 1 98.19 149 GLY A CA 1
ATOM 1133 C C . GLY A 1 149 ? 17.969 18.828 8.516 1 98.19 149 GLY A C 1
ATOM 1134 O O . GLY A 1 149 ? 17.656 19.531 9.484 1 98.19 149 GLY A O 1
ATOM 1135 N N . LYS A 1 150 ? 17.375 18.938 7.391 1 98.38 150 LYS A N 1
ATOM 1136 C CA . LYS A 1 150 ? 16.406 19.984 7.102 1 98.38 150 LYS A CA 1
ATOM 1137 C C . LYS A 1 150 ? 15.086 19.719 7.812 1 98.38 150 LYS A C 1
ATOM 1139 O O . LYS A 1 150 ? 14.352 20.641 8.141 1 98.38 150 LYS A O 1
ATOM 1144 N N . LEU A 1 151 ? 14.797 18.484 8.008 1 98.56 151 LEU A N 1
ATOM 1145 C CA . LEU A 1 151 ? 13.57 18.141 8.719 1 98.56 151 LEU A CA 1
ATOM 1146 C C . LEU A 1 151 ? 13.594 18.719 10.141 1 98.56 151 LEU A C 1
ATOM 1148 O O . LEU A 1 151 ? 12.625 19.344 10.578 1 98.56 151 LEU A O 1
ATOM 1152 N N . GLU A 1 152 ? 14.641 18.531 10.836 1 97.62 152 GLU A N 1
ATOM 1153 C CA . GLU A 1 152 ? 14.789 19.016 12.203 1 97.62 152 GLU A CA 1
ATOM 1154 C C . GLU A 1 152 ? 14.734 20.547 12.242 1 97.62 152 GLU A C 1
ATOM 1156 O O . GLU A 1 152 ? 14.172 21.125 13.18 1 97.62 152 GLU A O 1
ATOM 1161 N N . LEU A 1 153 ? 15.344 21.125 11.242 1 96.81 153 LEU A N 1
ATOM 1162 C CA . LEU A 1 153 ? 15.266 22.578 11.148 1 96.81 153 LEU A CA 1
ATOM 1163 C C . LEU A 1 153 ? 13.82 23.031 11 1 96.81 153 LEU A C 1
ATOM 1165 O O . LEU A 1 153 ? 13.398 24 11.648 1 96.81 153 LEU A O 1
ATOM 1169 N N . MET A 1 154 ? 13.039 22.328 10.164 1 97 154 MET A N 1
ATOM 1170 C CA . MET A 1 154 ? 11.633 22.641 9.945 1 97 154 MET A CA 1
ATOM 1171 C C . MET A 1 154 ? 10.836 22.5 11.242 1 97 154 MET A C 1
ATOM 1173 O O . MET A 1 154 ? 10 23.344 11.562 1 97 154 MET A O 1
ATOM 1177 N N . LEU A 1 155 ? 11.07 21.516 11.961 1 97.5 155 LEU A N 1
ATOM 1178 C CA . LEU A 1 155 ? 10.367 21.266 13.219 1 97.5 155 LEU A CA 1
ATOM 1179 C C . LEU A 1 155 ? 10.703 22.344 14.25 1 97.5 155 LEU A C 1
ATOM 1181 O O . LEU A 1 155 ? 9.82 22.797 14.984 1 97.5 155 LEU A O 1
ATOM 1185 N N . SER A 1 156 ? 11.969 22.734 14.289 1 95.44 156 SER A N 1
ATOM 1186 C CA . SER A 1 156 ? 12.391 23.766 15.219 1 95.44 156 SER A CA 1
ATOM 1187 C C . SER A 1 156 ? 11.727 25.109 14.891 1 95.44 156 SER A C 1
ATOM 1189 O O . SER A 1 156 ? 11.305 25.844 15.789 1 95.44 156 SER A O 1
ATOM 1191 N N . GLU A 1 157 ? 11.656 25.344 13.641 1 93.94 157 GLU A N 1
ATOM 1192 C CA . GLU A 1 157 ? 11.023 26.578 13.203 1 93.94 157 GLU A CA 1
ATOM 1193 C C . GLU A 1 157 ? 9.539 26.594 13.57 1 93.94 157 GLU A C 1
ATOM 1195 O O . GLU A 1 157 ? 9 27.641 13.938 1 93.94 157 GLU A O 1
ATOM 1200 N N . MET A 1 158 ? 8.938 25.547 13.383 1 93.44 158 MET A N 1
ATOM 1201 C CA . MET A 1 158 ? 7.523 25.438 13.727 1 93.44 158 MET A CA 1
ATOM 1202 C C . MET A 1 158 ? 7.293 25.703 15.211 1 93.44 158 MET A C 1
ATOM 1204 O O . MET A 1 158 ? 6.301 26.312 15.586 1 93.44 158 MET A O 1
ATOM 1208 N N . LEU A 1 159 ? 8.203 25.297 16.078 1 90.81 159 LEU A N 1
ATOM 1209 C CA . LEU A 1 159 ? 8.117 25.516 17.516 1 90.81 159 LEU A CA 1
ATOM 1210 C C . LEU A 1 159 ? 8.398 26.984 17.859 1 90.81 159 LEU A C 1
ATOM 1212 O O . LEU A 1 159 ? 7.809 27.516 18.797 1 90.81 159 LEU A O 1
ATOM 1216 N N . GLY A 1 160 ? 9.438 27.531 17.219 1 82.69 160 GLY A N 1
ATOM 1217 C CA . GLY A 1 160 ? 9.742 28.938 17.453 1 82.69 160 GLY A CA 1
ATOM 1218 C C . GLY A 1 160 ? 8.602 29.859 17.047 1 82.69 160 GLY A C 1
ATOM 1219 O O . GLY A 1 160 ? 8.305 30.828 17.766 1 82.69 160 GLY A O 1
ATOM 1220 N N . ASN A 1 161 ? 8.109 29.625 15.953 1 67 161 ASN A N 1
ATOM 1221 C CA . ASN A 1 161 ? 6.977 30.422 15.508 1 67 161 ASN A CA 1
ATOM 1222 C C . ASN A 1 161 ? 5.766 30.234 16.422 1 67 161 ASN A C 1
ATOM 1224 O O . ASN A 1 161 ? 4.973 31.172 16.594 1 67 161 ASN A O 1
ATOM 1228 N N . ALA A 1 162 ? 5.684 29.156 17 1 57.44 162 ALA A N 1
ATOM 1229 C CA . ALA A 1 162 ? 4.598 28.891 17.938 1 57.44 162 ALA A CA 1
ATOM 1230 C C . ALA A 1 162 ? 4.793 29.672 19.234 1 57.44 162 ALA A C 1
ATOM 1232 O O . ALA A 1 162 ? 3.822 30.141 19.844 1 57.44 162 ALA A O 1
ATOM 1233 N N . GLU A 1 163 ? 6.039 29.719 19.75 1 51.5 163 GLU A N 1
ATOM 1234 C CA . GLU A 1 163 ? 6.316 30.516 20.938 1 51.5 163 GLU A CA 1
ATOM 1235 C C . GLU A 1 163 ? 6.047 32 20.672 1 51.5 163 GLU A C 1
ATOM 1237 O O . GLU A 1 163 ? 5.562 32.719 21.562 1 51.5 163 GLU A O 1
ATOM 1242 N N . LYS A 1 164 ? 6.352 32.469 19.484 1 51.62 164 LYS A N 1
ATOM 1243 C CA . LYS A 1 164 ? 6.121 33.906 19.203 1 51.62 164 LYS A CA 1
ATOM 1244 C C . LYS A 1 164 ? 4.629 34.219 19.156 1 51.62 164 LYS A C 1
ATOM 1246 O O . LYS A 1 164 ? 4.199 35.281 19.578 1 51.62 164 LYS A O 1
ATOM 1251 N N . SER A 1 165 ? 3.986 33.344 18.531 1 50.91 165 SER A N 1
ATOM 1252 C CA . SER A 1 165 ? 2.551 33.594 18.438 1 50.91 165 SER A CA 1
ATOM 1253 C C . SER A 1 165 ? 1.902 33.594 19.812 1 50.91 165 SER A C 1
ATOM 1255 O O . SER A 1 165 ? 0.953 34.344 20.062 1 50.91 165 SER A O 1
ATOM 1257 N N . ASN A 1 166 ? 2.346 32.75 20.688 1 50 166 ASN A N 1
ATOM 1258 C CA . ASN A 1 166 ? 1.794 32.781 22.047 1 50 166 ASN A CA 1
ATOM 1259 C C . ASN A 1 166 ? 2.195 34.062 22.797 1 50 166 ASN A C 1
ATOM 1261 O O . ASN A 1 166 ? 1.481 34.5 23.688 1 50 166 ASN A O 1
ATOM 1265 N N . ASN A 1 167 ? 3.344 34.5 22.5 1 48.44 167 ASN A N 1
ATOM 1266 C CA . ASN A 1 167 ? 3.746 35.719 23.203 1 48.44 167 ASN A CA 1
ATOM 1267 C C . ASN A 1 167 ? 3.053 36.938 22.625 1 48.44 167 ASN A C 1
ATOM 1269 O O . ASN A 1 167 ? 3.033 38 23.266 1 48.44 167 ASN A O 1
ATOM 1273 N N . GLU A 1 168 ? 2.678 36.875 21.391 1 43.03 168 GLU A N 1
ATOM 1274 C CA . GLU A 1 168 ? 2.008 38.062 20.844 1 43.03 168 GLU A CA 1
ATOM 1275 C C . GLU A 1 168 ? 0.514 38.031 21.172 1 43.03 168 GLU A C 1
ATOM 1277 O O . GLU A 1 168 ? -0.217 38.938 20.797 1 43.03 168 GLU A O 1
ATOM 1282 N N . LEU A 1 169 ? -0.022 36.969 21.688 1 37.28 169 LEU A N 1
ATOM 1283 C CA . LEU A 1 169 ? -1.381 37.094 22.203 1 37.28 169 LEU A CA 1
ATOM 1284 C C . LEU A 1 169 ? -1.372 37.562 23.656 1 37.28 169 LEU A C 1
ATOM 1286 O O . LEU A 1 169 ? -0.526 37.125 24.453 1 37.28 169 LEU A O 1
ATOM 1290 N N . MET B 1 1 ? -125 29.516 -3.359 1 23.52 1 MET B N 1
ATOM 1291 C CA . MET B 1 1 ? -124.812 28.141 -2.932 1 23.52 1 MET B CA 1
ATOM 1292 C C . MET B 1 1 ? -123.375 27.969 -2.422 1 23.52 1 MET B C 1
ATOM 1294 O O . MET B 1 1 ? -122.5 28.766 -2.734 1 23.52 1 MET B O 1
ATOM 1298 N N . PRO B 1 2 ? -122.75 26.641 -2.174 1 25.05 2 PRO B N 1
ATOM 1299 C CA . PRO B 1 2 ? -121.938 25.953 -1.19 1 25.05 2 PRO B CA 1
ATOM 1300 C C . PRO B 1 2 ? -120.438 26.312 -1.299 1 25.05 2 PRO B C 1
ATOM 1302 O O . PRO B 1 2 ? -120 26.797 -2.342 1 25.05 2 PRO B O 1
ATOM 1305 N N . SER B 1 3 ? -119.688 26.203 -0.111 1 27.02 3 SER B N 1
ATOM 1306 C CA . SER B 1 3 ? -118.562 26.297 0.817 1 27.02 3 SER B CA 1
ATOM 1307 C C . SER B 1 3 ? -117.375 25.422 0.367 1 27.02 3 SER B C 1
ATOM 1309 O O . SER B 1 3 ? -117.5 24.203 0.282 1 27.02 3 SER B O 1
ATOM 1311 N N . ALA B 1 4 ? -116.5 25.844 -0.481 1 25.12 4 ALA B N 1
ATOM 1312 C CA . ALA B 1 4 ? -115.375 25.422 -1.349 1 25.12 4 ALA B CA 1
ATOM 1313 C C . ALA B 1 4 ? -114.25 24.875 -0.53 1 25.12 4 ALA B C 1
ATOM 1315 O O . ALA B 1 4 ? -113.125 24.766 -1.033 1 25.12 4 ALA B O 1
ATOM 1316 N N . SER B 1 5 ? -114.312 24.75 0.949 1 24.36 5 SER B N 1
ATOM 1317 C CA . SER B 1 5 ? -113.125 24.859 1.777 1 24.36 5 SER B CA 1
ATOM 1318 C C . SER B 1 5 ? -112.25 23.625 1.665 1 24.36 5 SER B C 1
ATOM 1320 O O . SER B 1 5 ? -111.312 23.422 2.467 1 24.36 5 SER B O 1
ATOM 1322 N N . ILE B 1 6 ? -112.625 22.672 0.731 1 23.19 6 ILE B N 1
ATOM 1323 C CA . ILE B 1 6 ? -112.312 21.312 1.168 1 23.19 6 ILE B CA 1
ATOM 1324 C C . ILE B 1 6 ? -110.812 21.203 1.422 1 23.19 6 ILE B C 1
ATOM 1326 O O . ILE B 1 6 ? -110 22.047 0.953 1 23.19 6 ILE B O 1
ATOM 1330 N N . GLY B 1 7 ? -110.125 20.188 0.854 1 19.77 7 GLY B N 1
ATOM 1331 C CA . GLY B 1 7 ? -109.688 18.906 1.372 1 19.77 7 GLY B CA 1
ATOM 1332 C C . GLY B 1 7 ? -108.188 18.906 1.693 1 19.77 7 GLY B C 1
ATOM 1333 O O . GLY B 1 7 ? -107.5 19.828 1.329 1 19.77 7 GLY B O 1
ATOM 1334 N N . CYS B 1 8 ? -107.562 17.75 1.46 1 22.94 8 CYS B N 1
ATOM 1335 C CA . CYS B 1 8 ? -106.875 16.625 2.1 1 22.94 8 CYS B CA 1
ATOM 1336 C C . CYS B 1 8 ? -105.375 16.812 2.133 1 22.94 8 CYS B C 1
ATOM 1338 O O . CYS B 1 8 ? -104.812 17.672 1.418 1 22.94 8 CYS B O 1
ATOM 1340 N N . LYS B 1 9 ? -104.625 15.609 1.998 1 22.75 9 LYS B N 1
ATOM 1341 C CA . LYS B 1 9 ? -103.688 14.672 2.609 1 22.75 9 LYS B CA 1
ATOM 1342 C C . LYS B 1 9 ? -102.25 14.969 2.186 1 22.75 9 LYS B C 1
ATOM 1344 O O . LYS B 1 9 ? -102 15.75 1.261 1 22.75 9 LYS B O 1
ATOM 1349 N N . ARG B 1 10 ? -101.5 13.867 1.938 1 23.78 10 ARG B N 1
ATOM 1350 C CA . ARG B 1 10 ? -100.375 13.086 2.453 1 23.78 10 ARG B CA 1
ATOM 1351 C C . ARG B 1 10 ? -99.125 13.297 1.603 1 23.78 10 ARG B C 1
ATOM 1353 O O . ARG B 1 10 ? -98.812 12.492 0.713 1 23.78 10 ARG B O 1
ATOM 1360 N N . PHE B 1 11 ? -99 14.484 0.994 1 24.78 11 PHE B N 1
ATOM 1361 C CA . PHE B 1 11 ? -98 14.422 -0.079 1 24.78 11 PHE B CA 1
ATOM 1362 C C . PHE B 1 11 ? -96.688 13.773 0.406 1 24.78 11 PHE B C 1
ATOM 1364 O O . PHE B 1 11 ? -96.312 13.977 1.55 1 24.78 11 PHE B O 1
ATOM 1371 N N . LEU B 1 12 ? -96.062 13.023 -0.486 1 26.59 12 LEU B N 1
ATOM 1372 C CA . LEU B 1 12 ? -95.125 11.992 -0.913 1 26.59 12 LEU B CA 1
ATOM 1373 C C . LEU B 1 12 ? -93.75 12.25 -0.35 1 26.59 12 LEU B C 1
ATOM 1375 O O . LEU B 1 12 ? -93.438 13.383 0.021 1 26.59 12 LEU B O 1
ATOM 1379 N N . SER B 1 13 ? -92.75 11.336 -0.535 1 25.31 13 SER B N 1
ATOM 1380 C CA . SER B 1 13 ? -91.75 10.352 -0.189 1 25.31 13 SER B CA 1
ATOM 1381 C C . SER B 1 13 ? -90.375 10.898 -0.426 1 25.31 13 SER B C 1
ATOM 1383 O O . SER B 1 13 ? -89.375 10.203 -0.202 1 25.31 13 SER B O 1
ATOM 1385 N N . TRP B 1 14 ? -90.188 12.195 -0.82 1 22.19 14 TRP B N 1
ATOM 1386 C CA . TRP B 1 14 ? -88.938 12.18 -1.628 1 22.19 14 TRP B CA 1
ATOM 1387 C C . TRP B 1 14 ? -87.812 11.586 -0.846 1 22.19 14 TRP B C 1
ATOM 1389 O O . TRP B 1 14 ? -87.812 11.539 0.386 1 22.19 14 TRP B O 1
ATOM 1399 N N . ARG B 1 15 ? -86.5 11.859 -1.424 1 27.38 15 ARG B N 1
ATOM 1400 C CA . ARG B 1 15 ? -85.188 11.312 -1.833 1 27.38 15 ARG B CA 1
ATOM 1401 C C . ARG B 1 15 ? -84.25 11.234 -0.652 1 27.38 15 ARG B C 1
ATOM 1403 O O . ARG B 1 15 ? -84.188 12.141 0.182 1 27.38 15 ARG B O 1
ATOM 1410 N N . VAL B 1 16 ? -83.375 10.141 -0.625 1 28.28 16 VAL B N 1
ATOM 1411 C CA . VAL B 1 16 ? -82.375 9.227 -0.097 1 28.28 16 VAL B CA 1
ATOM 1412 C C . VAL B 1 16 ? -81.125 9.992 0.239 1 28.28 16 VAL B C 1
ATOM 1414 O O . VAL B 1 16 ? -80.562 10.734 -0.596 1 28.28 16 VAL B O 1
ATOM 1417 N N . LEU B 1 17 ? -80.938 10.469 1.459 1 35.12 17 LEU B N 1
ATOM 1418 C CA . LEU B 1 17 ? -79.75 10.945 2.162 1 35.12 17 LEU B CA 1
ATOM 1419 C C . LEU B 1 17 ? -78.562 9.992 1.966 1 35.12 17 LEU B C 1
ATOM 1421 O O . LEU B 1 17 ? -78.625 8.844 2.418 1 35.12 17 LEU B O 1
ATOM 1425 N N . SER B 1 18 ? -78.062 9.773 0.694 1 32.72 18 SER B N 1
ATOM 1426 C CA . SER B 1 18 ? -76.875 8.93 0.578 1 32.72 18 SER B CA 1
ATOM 1427 C C . SER B 1 18 ? -75.812 9.375 1.544 1 32.72 18 SER B C 1
ATOM 1429 O O . SER B 1 18 ? -75.562 10.57 1.698 1 32.72 18 SER B O 1
ATOM 1431 N N . ASN B 1 19 ? -75.688 8.727 2.766 1 37.25 19 ASN B N 1
ATOM 1432 C CA . ASN B 1 19 ? -74.625 8.648 3.758 1 37.25 19 ASN B CA 1
ATOM 1433 C C . ASN B 1 19 ? -73.25 8.609 3.1 1 37.25 19 ASN B C 1
ATOM 1435 O O . ASN B 1 19 ? -72.875 7.645 2.412 1 37.25 19 ASN B O 1
ATOM 1439 N N . PHE B 1 20 ? -72.75 9.672 2.432 1 40.16 20 PHE B N 1
ATOM 1440 C CA . PHE B 1 20 ? -71.375 9.695 1.937 1 40.16 20 PHE B CA 1
ATOM 1441 C C . PHE B 1 20 ? -70.375 9.32 3.041 1 40.16 20 PHE B C 1
ATOM 1443 O O . PHE B 1 20 ? -70.25 10.055 4.016 1 40.16 20 PHE B O 1
ATOM 1450 N N . ALA B 1 21 ? -70.312 7.969 3.494 1 37.53 21 ALA B N 1
ATOM 1451 C CA . ALA B 1 21 ? -69.25 7.457 4.348 1 37.53 21 ALA B CA 1
ATOM 1452 C C . ALA B 1 21 ? -67.875 7.875 3.826 1 37.53 21 ALA B C 1
ATOM 1454 O O . ALA B 1 21 ? -67.562 7.602 2.674 1 37.53 21 ALA B O 1
ATOM 1455 N N . LEU B 1 22 ? -67.5 9.07 4.242 1 37.72 22 LEU B N 1
ATOM 1456 C CA . LEU B 1 22 ? -66.125 9.469 3.992 1 37.72 22 LEU B CA 1
ATOM 1457 C C . LEU B 1 22 ? -65.125 8.367 4.395 1 37.72 22 LEU B C 1
ATOM 1459 O O . LEU B 1 22 ? -65.062 8.008 5.574 1 37.72 22 LEU B O 1
ATOM 1463 N N . VAL B 1 23 ? -65.125 7.227 3.629 1 39.19 23 VAL B N 1
ATOM 1464 C CA . VAL B 1 23 ? -64.062 6.23 3.795 1 39.19 23 VAL B CA 1
ATOM 1465 C C . VAL B 1 23 ? -62.688 6.922 3.855 1 39.19 23 VAL B C 1
ATOM 1467 O O . VAL B 1 23 ? -62.25 7.559 2.889 1 39.19 23 VAL B O 1
ATOM 1470 N N . ILE B 1 24 ? -62.469 7.547 5.02 1 41.44 24 ILE B N 1
ATOM 1471 C CA . ILE B 1 24 ? -61.094 7.977 5.227 1 41.44 24 ILE B CA 1
ATOM 1472 C C . ILE B 1 24 ? -60.156 6.816 4.949 1 41.44 24 ILE B C 1
ATOM 1474 O O . ILE B 1 24 ? -60.219 5.781 5.617 1 41.44 24 ILE B O 1
ATOM 1478 N N . MET B 1 25 ? -60.031 6.461 3.668 1 36.69 25 MET B N 1
ATOM 1479 C CA . MET B 1 25 ? -58.938 5.539 3.35 1 36.69 25 MET B CA 1
ATOM 1480 C C . MET B 1 25 ? -57.656 5.961 4.039 1 36.69 25 MET B C 1
ATOM 1482 O O . MET B 1 25 ? -57.156 7.07 3.82 1 36.69 25 MET B O 1
ATOM 1486 N N . VAL B 1 26 ? -57.562 5.707 5.367 1 42.59 26 VAL B N 1
ATOM 1487 C CA . VAL B 1 26 ? -56.25 5.785 5.965 1 42.59 26 VAL B CA 1
ATOM 1488 C C . VAL B 1 26 ? -55.219 5.094 5.059 1 42.59 26 VAL B C 1
ATOM 1490 O O . VAL B 1 26 ? -55.344 3.896 4.785 1 42.59 26 VAL B O 1
ATOM 1493 N N . VAL B 1 27 ? -54.906 5.777 3.924 1 43.84 27 VAL B N 1
ATOM 1494 C CA . VAL B 1 27 ? -53.688 5.328 3.217 1 43.84 27 VAL B CA 1
ATOM 1495 C C . VAL B 1 27 ? -52.594 5 4.223 1 43.84 27 VAL B C 1
ATOM 1497 O O . VAL B 1 27 ? -52.188 5.859 4.996 1 43.84 27 VAL B O 1
ATOM 1500 N N . SER B 1 28 ? -52.812 3.779 4.844 1 41.97 28 SER B N 1
ATOM 1501 C CA . SER B 1 28 ? -51.594 3.324 5.5 1 41.97 28 SER B CA 1
ATOM 1502 C C . SER B 1 28 ? -50.375 3.635 4.656 1 41.97 28 SER B C 1
ATOM 1504 O O . SER B 1 28 ? -50.25 3.184 3.512 1 41.97 28 SER B O 1
ATOM 1506 N N . MET B 1 29 ? -49.938 4.887 4.766 1 39.38 29 MET B N 1
ATOM 1507 C CA . MET B 1 29 ? -48.562 5.051 4.242 1 39.38 29 MET B CA 1
ATOM 1508 C C . MET B 1 29 ? -47.656 3.916 4.711 1 39.38 29 MET B C 1
ATOM 1510 O O . MET B 1 29 ? -47.406 3.777 5.906 1 39.38 29 MET B O 1
ATOM 1514 N N . ALA B 1 30 ? -47.938 2.709 4.23 1 38.62 30 ALA B N 1
ATOM 1515 C CA . ALA B 1 30 ? -46.812 1.779 4.449 1 38.62 30 ALA B CA 1
ATOM 1516 C C . ALA B 1 30 ? -45.469 2.441 4.145 1 38.62 30 ALA B C 1
ATOM 1518 O O . ALA B 1 30 ? -45.281 3.018 3.07 1 38.62 30 ALA B O 1
ATOM 1519 N N . THR B 1 31 ? -44.969 3.076 5.102 1 41.91 31 THR B N 1
ATOM 1520 C CA . THR B 1 31 ? -43.562 3.365 4.965 1 41.91 31 THR B CA 1
ATOM 1521 C C . THR B 1 31 ? -42.812 2.148 4.434 1 41.91 31 THR B C 1
ATOM 1523 O O . THR B 1 31 ? -42.812 1.081 5.051 1 41.91 31 THR B O 1
ATOM 1526 N N . SER B 1 32 ? -43.094 1.809 3.152 1 38.78 32 SER B N 1
ATOM 1527 C CA . SER B 1 32 ? -42.156 0.837 2.635 1 38.78 32 SER B CA 1
ATOM 1528 C C . SER B 1 32 ? -40.719 1.166 3.086 1 38.78 32 SER B C 1
ATOM 1530 O O . SER B 1 32 ? -40.25 2.297 2.918 1 38.78 32 SER B O 1
ATOM 1532 N N . THR B 1 33 ? -40.406 0.688 4.258 1 38.25 33 THR B N 1
ATOM 1533 C CA . THR B 1 33 ? -38.969 0.659 4.562 1 38.25 33 THR B CA 1
ATOM 1534 C C . THR B 1 33 ? -38.156 0.314 3.318 1 38.25 33 THR B C 1
ATOM 1536 O O . THR B 1 33 ? -38.438 -0.677 2.641 1 38.25 33 THR B O 1
ATOM 1539 N N . VAL B 1 34 ? -37.906 1.373 2.498 1 37.81 34 VAL B N 1
ATOM 1540 C CA . VAL B 1 34 ? -36.906 1.15 1.447 1 37.81 34 VAL B CA 1
ATOM 1541 C C . VAL B 1 34 ? -35.906 0.098 1.901 1 37.81 34 VAL B C 1
ATOM 1543 O O . VAL B 1 34 ? -35.406 0.159 3.023 1 37.81 34 VAL B O 1
ATOM 1546 N N . PRO B 1 35 ? -36.062 -1.093 1.446 1 36.44 35 PRO B N 1
ATOM 1547 C CA . PRO B 1 35 ? -34.969 -1.984 1.83 1 36.44 35 PRO B CA 1
ATOM 1548 C C . PRO B 1 35 ? -33.594 -1.276 1.854 1 36.44 35 PRO B C 1
ATOM 1550 O O . PRO B 1 35 ? -33.406 -0.304 1.124 1 36.44 35 PRO B O 1
ATOM 1553 N N . GLY B 1 36 ? -33.062 -0.962 2.965 1 33.94 36 GLY B N 1
ATOM 1554 C CA . GLY B 1 36 ? -31.688 -0.531 3.119 1 33.94 36 GLY B CA 1
ATOM 1555 C C . GLY B 1 36 ? -30.797 -0.917 1.946 1 33.94 36 GLY B C 1
ATOM 1556 O O . GLY B 1 36 ? -31.078 -1.904 1.258 1 33.94 36 GLY B O 1
ATOM 1557 N N . VAL B 1 37 ? -30.234 0.1 1.203 1 37.56 37 VAL B N 1
ATOM 1558 C CA . VAL B 1 37 ? -29.156 -0.045 0.226 1 37.56 37 VAL B CA 1
ATOM 1559 C C . VAL B 1 37 ? -28.312 -1.261 0.576 1 37.56 37 VAL B C 1
ATOM 1561 O O . VAL B 1 37 ? -27.828 -1.385 1.705 1 37.56 37 VAL B O 1
ATOM 1564 N N . SER B 1 38 ? -28.484 -2.408 0.05 1 37.59 38 SER B N 1
ATOM 1565 C CA . SER B 1 38 ? -27.812 -3.693 0.149 1 37.59 38 SER B CA 1
ATOM 1566 C C . SER B 1 38 ? -26.312 -3.506 0.371 1 37.59 38 SER B C 1
ATOM 1568 O O . SER B 1 38 ? -25.703 -2.578 -0.174 1 37.59 38 SER B O 1
ATOM 1570 N N . ALA B 1 39 ? -25.625 -3.859 1.44 1 41.59 39 ALA B N 1
ATOM 1571 C CA . ALA B 1 39 ? -24.266 -4.363 1.568 1 41.59 39 ALA B CA 1
ATOM 1572 C C . ALA B 1 39 ? -23.719 -4.832 0.22 1 41.59 39 ALA B C 1
ATOM 1574 O O . ALA B 1 39 ? -24.391 -5.566 -0.505 1 41.59 39 ALA B O 1
ATOM 1575 N N . GLY B 1 40 ? -23.109 -4.082 -0.581 1 49.84 40 GLY B N 1
ATOM 1576 C CA . GLY B 1 40 ? -22.5 -4.543 -1.819 1 49.84 40 GLY B CA 1
ATOM 1577 C C . GLY B 1 40 ? -22.359 -6.051 -1.886 1 49.84 40 GLY B C 1
ATOM 1578 O O . GLY B 1 40 ? -22 -6.691 -0.892 1 49.84 40 GLY B O 1
ATOM 1579 N N . GLU B 1 41 ? -23.219 -6.711 -2.521 1 58.78 41 GLU B N 1
ATOM 1580 C CA . GLU B 1 41 ? -23.203 -8.156 -2.707 1 58.78 41 GLU B CA 1
ATOM 1581 C C . GLU B 1 41 ? -21.781 -8.688 -2.842 1 58.78 41 GLU B C 1
ATOM 1583 O O . GLU B 1 41 ? -21 -8.18 -3.641 1 58.78 41 GLU B O 1
ATOM 1588 N N . SER B 1 42 ? -21.328 -9.25 -1.774 1 75.5 42 SER B N 1
ATOM 1589 C CA . SER B 1 42 ? -20.062 -9.992 -1.845 1 75.5 42 SER B CA 1
ATOM 1590 C C . SER B 1 42 ? -20 -10.836 -3.113 1 75.5 42 SER B C 1
ATOM 1592 O O . SER B 1 42 ? -21 -11.43 -3.523 1 75.5 42 SER B O 1
ATOM 1594 N N . ILE B 1 43 ? -19.031 -10.562 -3.881 1 85.5 43 ILE B N 1
ATOM 1595 C CA . ILE B 1 43 ? -18.844 -11.312 -5.121 1 85.5 43 ILE B CA 1
ATOM 1596 C C . ILE B 1 43 ? -18.703 -12.805 -4.809 1 85.5 43 ILE B C 1
ATOM 1598 O O . ILE B 1 43 ? -18.922 -13.648 -5.68 1 85.5 43 ILE B O 1
ATOM 1602 N N . PHE B 1 44 ? -18.469 -13.078 -3.525 1 92.81 44 PHE B N 1
ATOM 1603 C CA . PHE B 1 44 ? -18.328 -14.469 -3.107 1 92.81 44 PHE B CA 1
ATOM 1604 C C . PHE B 1 44 ? -19.516 -14.883 -2.242 1 92.81 44 PHE B C 1
ATOM 1606 O O . PHE B 1 44 ? -19.984 -14.117 -1.399 1 92.81 44 PHE B O 1
ATOM 1613 N N . ASP B 1 45 ? -20.031 -16.062 -2.432 1 89.75 45 ASP B N 1
ATOM 1614 C CA . ASP B 1 45 ? -21.172 -16.578 -1.675 1 89.75 45 ASP B CA 1
ATOM 1615 C C . ASP B 1 45 ? -20.734 -17.094 -0.31 1 89.75 45 ASP B C 1
ATOM 1617 O O . ASP B 1 45 ? -21.531 -17.188 0.615 1 89.75 45 ASP B O 1
ATOM 1621 N N . GLY B 1 46 ? -19.469 -17.5 -0.176 1 92.5 46 GLY B N 1
ATOM 1622 C CA . GLY B 1 46 ? -18.938 -18.047 1.069 1 92.5 46 GLY B CA 1
ATOM 1623 C C . GLY B 1 46 ? -17.469 -18.391 0.994 1 92.5 46 GLY B C 1
ATOM 1624 O O . GLY B 1 46 ? -16.844 -18.234 -0.052 1 92.5 46 GLY B O 1
ATOM 1625 N N . PRO B 1 47 ? -16.984 -18.938 2.166 1 94.5 47 PRO B N 1
ATOM 1626 C CA . PRO B 1 47 ? -15.555 -19.234 2.234 1 94.5 47 PRO B CA 1
ATOM 1627 C C . PRO B 1 47 ? -15.117 -20.281 1.215 1 94.5 47 PRO B C 1
ATOM 1629 O O . PRO B 1 47 ? -13.984 -20.25 0.732 1 94.5 47 PRO B O 1
ATOM 1632 N N . GLY B 1 48 ? -15.938 -21.141 0.916 1 97.5 48 GLY B N 1
ATOM 1633 C CA . GLY B 1 48 ? -15.609 -22.156 -0.07 1 97.5 48 GLY B CA 1
ATOM 1634 C C . GLY B 1 48 ? -15.375 -21.594 -1.457 1 97.5 48 GLY B C 1
ATOM 1635 O O . GLY B 1 48 ? -14.477 -22.047 -2.174 1 97.5 48 GLY B O 1
ATOM 1636 N N . GLU B 1 49 ? -16.156 -20.672 -1.839 1 97.75 49 GLU B N 1
ATOM 1637 C CA . GLU B 1 49 ? -16 -20.047 -3.146 1 97.75 49 GLU B CA 1
ATOM 1638 C C . GLU B 1 49 ? -14.703 -19.25 -3.227 1 97.75 49 GLU B C 1
ATOM 1640 O O . GLU B 1 49 ? -14.031 -19.25 -4.262 1 97.75 49 GLU B O 1
ATOM 1645 N N . VAL B 1 50 ? -14.336 -18.641 -2.15 1 98.12 50 VAL B N 1
ATOM 1646 C CA . VAL B 1 50 ? -13.086 -17.891 -2.098 1 98.12 50 VAL B CA 1
ATOM 1647 C C . VAL B 1 50 ? -11.906 -18.844 -2.277 1 98.12 50 VAL B C 1
ATOM 1649 O O . VAL B 1 50 ? -10.992 -18.578 -3.061 1 98.12 50 VAL B O 1
ATOM 1652 N N . ALA B 1 51 ? -11.961 -19.953 -1.539 1 98.56 51 ALA B N 1
ATOM 1653 C CA . ALA B 1 51 ? -10.914 -20.953 -1.624 1 98.56 51 ALA B CA 1
ATOM 1654 C C . ALA B 1 51 ? -10.75 -21.453 -3.057 1 98.56 51 ALA B C 1
ATOM 1656 O O . ALA B 1 51 ? -9.633 -21.531 -3.574 1 98.56 51 ALA B O 1
ATOM 1657 N N . ASN B 1 52 ? -11.844 -21.781 -3.717 1 98.5 52 ASN B N 1
ATOM 1658 C CA . ASN B 1 52 ? -11.805 -22.266 -5.094 1 98.5 52 ASN B CA 1
ATOM 1659 C C . ASN B 1 52 ? -11.242 -21.219 -6.039 1 98.5 52 ASN B C 1
ATOM 1661 O O . ASN B 1 52 ? -10.43 -21.531 -6.914 1 98.5 52 ASN B O 1
ATOM 1665 N N . PHE B 1 53 ? -11.742 -20.031 -5.828 1 98.69 53 PHE B N 1
ATOM 1666 C CA . PHE B 1 53 ? -11.32 -18.906 -6.656 1 98.69 53 PHE B CA 1
ATOM 1667 C C . PHE B 1 53 ? -9.82 -18.703 -6.559 1 98.69 53 PHE B C 1
ATOM 1669 O O . PHE B 1 53 ? -9.133 -18.594 -7.578 1 98.69 53 PHE B O 1
ATOM 1676 N N . VAL B 1 54 ? -9.234 -18.672 -5.367 1 98.75 54 VAL B N 1
ATOM 1677 C CA . VAL B 1 54 ? -7.816 -18.422 -5.121 1 98.75 54 VAL B CA 1
ATOM 1678 C C . VAL B 1 54 ? -6.992 -19.625 -5.59 1 98.75 54 VAL B C 1
ATOM 1680 O O . VAL B 1 54 ? -6.004 -19.453 -6.309 1 98.75 54 VAL B O 1
ATOM 1683 N N . ASN B 1 55 ? -7.41 -20.781 -5.27 1 98.75 55 ASN B N 1
ATOM 1684 C CA . ASN B 1 55 ? -6.66 -21.984 -5.625 1 98.75 55 ASN B CA 1
ATOM 1685 C C . ASN B 1 55 ? -6.613 -22.188 -7.137 1 98.75 55 ASN B C 1
ATOM 1687 O O . ASN B 1 55 ? -5.594 -22.625 -7.676 1 98.75 55 ASN B O 1
ATOM 1691 N N . ALA B 1 56 ? -7.688 -21.938 -7.789 1 98.75 56 ALA B N 1
ATOM 1692 C CA . ALA B 1 56 ? -7.699 -22.062 -9.242 1 98.75 56 ALA B CA 1
ATOM 1693 C C . ALA B 1 56 ? -6.652 -21.156 -9.883 1 98.75 56 ALA B C 1
ATOM 1695 O O . ALA B 1 56 ? -5.996 -21.547 -10.852 1 98.75 56 ALA B O 1
ATOM 1696 N N . ARG B 1 57 ? -6.492 -19.984 -9.336 1 98.62 57 ARG B N 1
ATOM 1697 C CA . ARG B 1 57 ? -5.539 -19.016 -9.875 1 98.62 57 ARG B CA 1
ATOM 1698 C C . ARG B 1 57 ? -4.105 -19.453 -9.57 1 98.62 57 ARG B C 1
ATOM 1700 O O . ARG B 1 57 ? -3.223 -19.328 -10.422 1 98.62 57 ARG B O 1
ATOM 1707 N N . ILE B 1 58 ? -3.945 -19.953 -8.375 1 98.69 58 ILE B N 1
ATOM 1708 C CA . ILE B 1 58 ? -2.617 -20.422 -8 1 98.69 58 ILE B CA 1
ATOM 1709 C C . ILE B 1 58 ? -2.234 -21.625 -8.867 1 98.69 58 ILE B C 1
ATOM 1711 O O . ILE B 1 58 ? -1.155 -21.656 -9.461 1 98.69 58 ILE B O 1
ATOM 1715 N N . GLU B 1 59 ? -3.096 -22.547 -9.016 1 97.94 59 GLU B N 1
ATOM 1716 C CA . GLU B 1 59 ? -2.822 -23.797 -9.734 1 97.94 59 GLU B CA 1
ATOM 1717 C C . GLU B 1 59 ? -2.756 -23.562 -11.242 1 97.94 59 GLU B C 1
ATOM 1719 O O . GLU B 1 59 ? -2.061 -24.281 -11.953 1 97.94 59 GLU B O 1
ATOM 1724 N N . GLY B 1 60 ? -3.484 -22.594 -11.672 1 97.62 60 GLY B N 1
ATOM 1725 C CA . GLY B 1 60 ? -3.545 -22.312 -13.102 1 97.62 60 GLY B CA 1
ATOM 1726 C C . GLY B 1 60 ? -2.441 -21.391 -13.57 1 97.62 60 GLY B C 1
ATOM 1727 O O . GLY B 1 60 ? -2.402 -21.016 -14.742 1 97.62 60 GLY B O 1
ATOM 1728 N N . SER B 1 61 ? -1.543 -21.031 -12.719 1 98 61 SER B N 1
ATOM 1729 C CA . SER B 1 61 ? -0.483 -20.078 -13.055 1 98 61 SER B CA 1
ATOM 1730 C C . SER B 1 61 ? 0.894 -20.672 -12.758 1 98 61 SER B C 1
ATOM 1732 O O . SER B 1 61 ? 1.078 -21.359 -11.75 1 98 61 SER B O 1
ATOM 1734 N N . GLN B 1 62 ? 1.822 -20.438 -13.641 1 98.12 62 GLN B N 1
ATOM 1735 C CA . GLN B 1 62 ? 3.205 -20.781 -13.328 1 98.12 62 GLN B CA 1
ATOM 1736 C C . GLN B 1 62 ? 3.783 -19.844 -12.281 1 98.12 62 GLN B C 1
ATOM 1738 O O . GLN B 1 62 ? 4.496 -20.266 -11.367 1 98.12 62 GLN B O 1
ATOM 1743 N N . ILE B 1 63 ? 3.488 -18.594 -12.438 1 98.88 63 ILE B N 1
ATOM 1744 C CA . ILE B 1 63 ? 3.738 -17.578 -11.414 1 98.88 63 ILE B CA 1
ATOM 1745 C C . ILE B 1 63 ? 2.445 -16.828 -11.102 1 98.88 63 ILE B C 1
ATOM 1747 O O . ILE B 1 63 ? 1.805 -16.281 -12 1 98.88 63 ILE B O 1
ATOM 1751 N N . MET B 1 64 ? 2.002 -16.844 -9.844 1 98.94 64 MET B N 1
ATOM 1752 C CA . MET B 1 64 ? 0.83 -16.094 -9.391 1 98.94 64 MET B CA 1
ATOM 1753 C C . MET B 1 64 ? 1.226 -15.016 -8.383 1 98.94 64 MET B C 1
ATOM 1755 O O . MET B 1 64 ? 1.897 -15.312 -7.395 1 98.94 64 MET B O 1
ATOM 1759 N N . VAL B 1 65 ? 0.854 -13.781 -8.656 1 98.94 65 VAL B N 1
ATOM 1760 C CA . VAL B 1 65 ? 1.119 -12.672 -7.746 1 98.94 65 VAL B CA 1
ATOM 1761 C C . VAL B 1 65 ? -0.198 -12.031 -7.309 1 98.94 65 VAL B C 1
ATOM 1763 O O . VAL B 1 65 ? -0.917 -11.461 -8.125 1 98.94 65 VAL B O 1
ATOM 1766 N N . PHE B 1 66 ? -0.558 -12.195 -6.031 1 98.94 66 PHE B N 1
ATOM 1767 C CA . PHE B 1 66 ? -1.589 -11.344 -5.445 1 98.94 66 PHE B CA 1
ATOM 1768 C C . PHE B 1 66 ? -1.023 -9.977 -5.082 1 98.94 66 PHE B C 1
ATOM 1770 O O . PHE B 1 66 ? -0 -9.883 -4.402 1 98.94 66 PHE B O 1
ATOM 1777 N N . SER B 1 67 ? -1.669 -8.945 -5.531 1 98.44 67 SER B N 1
ATOM 1778 C CA . SER B 1 67 ? -1.08 -7.613 -5.551 1 98.44 67 SER B CA 1
ATOM 1779 C C . SER B 1 67 ? -2.123 -6.543 -5.242 1 98.44 67 SER B C 1
ATOM 1781 O O . SER B 1 67 ? -3.295 -6.855 -5.02 1 98.44 67 SER B O 1
ATOM 1783 N N . LYS B 1 68 ? -1.615 -5.328 -5.055 1 93.94 68 LYS B N 1
ATOM 1784 C CA . LYS B 1 68 ? -2.398 -4.098 -5.109 1 93.94 68 LYS B CA 1
ATOM 1785 C C . LYS B 1 68 ? -1.742 -3.066 -6.023 1 93.94 68 LYS B C 1
ATOM 1787 O O . LYS B 1 68 ? -0.516 -2.949 -6.055 1 93.94 68 LYS B O 1
ATOM 1792 N N . GLN B 1 69 ? -2.58 -2.33 -6.734 1 90.25 69 GLN B N 1
ATOM 1793 C CA . GLN B 1 69 ? -2.088 -1.457 -7.793 1 90.25 69 GLN B CA 1
ATOM 1794 C C . GLN B 1 69 ? -1.214 -0.342 -7.227 1 90.25 69 GLN B C 1
ATOM 1796 O O . GLN B 1 69 ? -0.212 0.039 -7.836 1 90.25 69 GLN B O 1
ATOM 1801 N N . TYR B 1 70 ? -1.465 0.043 -6.055 1 82.06 70 TYR B N 1
ATOM 1802 C CA . TYR B 1 70 ? -0.822 1.257 -5.562 1 82.06 70 TYR B CA 1
ATOM 1803 C C . TYR B 1 70 ? 0.346 0.921 -4.641 1 82.06 70 TYR B C 1
ATOM 1805 O O . TYR B 1 70 ? 1.048 1.817 -4.168 1 82.06 70 TYR B O 1
ATOM 1813 N N . CYS B 1 71 ? 0.583 -0.294 -4.477 1 93.12 71 CYS B N 1
ATOM 1814 C CA . CYS B 1 71 ? 1.57 -0.718 -3.49 1 93.12 71 CYS B CA 1
ATOM 1815 C C . CYS B 1 71 ? 2.969 -0.737 -4.094 1 93.12 71 CYS B C 1
ATOM 1817 O O . CYS B 1 71 ? 3.236 -1.489 -5.031 1 93.12 71 CYS B O 1
ATOM 1819 N N . PRO B 1 72 ? 3.92 -0.014 -3.531 1 92.81 72 PRO B N 1
ATOM 1820 C CA . PRO B 1 72 ? 5.254 0.079 -4.125 1 92.81 72 PRO B CA 1
ATOM 1821 C C . PRO B 1 72 ? 6.008 -1.251 -4.102 1 92.81 72 PRO B C 1
ATOM 1823 O O . PRO B 1 72 ? 6.77 -1.552 -5.023 1 92.81 72 PRO B O 1
ATOM 1826 N N . PHE B 1 73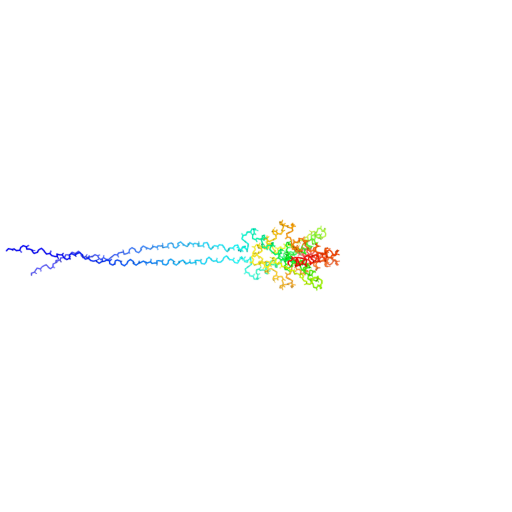 ? 5.805 -2.002 -3.084 1 97.12 73 PHE B N 1
ATOM 1827 C CA . PHE B 1 73 ? 6.434 -3.316 -3.014 1 97.12 73 PHE B CA 1
ATOM 1828 C C . PHE B 1 73 ? 5.875 -4.242 -4.086 1 97.12 73 PHE B C 1
ATOM 1830 O O . PHE B 1 73 ? 6.602 -5.07 -4.641 1 97.12 73 PHE B O 1
ATOM 1837 N N . CYS B 1 74 ? 4.613 -4.125 -4.348 1 98.19 74 CYS B N 1
ATOM 1838 C CA . CYS B 1 74 ? 4.008 -4.875 -5.445 1 98.19 74 CYS B CA 1
ATOM 1839 C C . CYS B 1 74 ? 4.609 -4.469 -6.781 1 98.19 74 CYS B C 1
ATOM 1841 O O . CYS B 1 74 ? 4.898 -5.324 -7.625 1 98.19 74 CYS B O 1
ATOM 1843 N N . LYS B 1 75 ? 4.832 -3.217 -6.965 1 97.25 75 LYS B N 1
ATOM 1844 C CA . LYS B 1 75 ? 5.457 -2.734 -8.195 1 97.25 75 LYS B CA 1
ATOM 1845 C C . LYS B 1 75 ? 6.871 -3.291 -8.344 1 97.25 75 LYS B C 1
ATOM 1847 O O . LYS B 1 75 ? 7.258 -3.719 -9.438 1 97.25 75 LYS B O 1
ATOM 1852 N N . LYS B 1 76 ? 7.59 -3.295 -7.273 1 98.06 76 LYS B N 1
ATOM 1853 C CA . LYS B 1 76 ? 8.953 -3.816 -7.297 1 98.06 76 LYS B CA 1
ATOM 1854 C C . LYS B 1 76 ? 8.969 -5.305 -7.625 1 98.06 76 LYS B C 1
ATOM 1856 O O . LYS B 1 76 ? 9.805 -5.766 -8.406 1 98.06 76 LYS B O 1
ATOM 1861 N N . THR B 1 77 ? 8.07 -5.992 -6.988 1 98.81 77 THR B N 1
ATOM 1862 C CA . THR B 1 77 ? 7.914 -7.422 -7.238 1 98.81 77 THR B CA 1
ATOM 1863 C C . THR B 1 77 ? 7.633 -7.684 -8.719 1 98.81 77 THR B C 1
ATOM 1865 O O . THR B 1 77 ? 8.32 -8.484 -9.352 1 98.81 77 THR B O 1
ATOM 1868 N N . LYS B 1 78 ? 6.664 -7.016 -9.227 1 98.81 78 LYS B N 1
ATOM 1869 C CA . LYS B 1 78 ? 6.281 -7.191 -10.625 1 98.81 78 LYS B CA 1
ATOM 1870 C C . LYS B 1 78 ? 7.418 -6.797 -11.562 1 98.81 78 LYS B C 1
ATOM 1872 O O . LYS B 1 78 ? 7.66 -7.465 -12.57 1 98.81 78 LYS B O 1
ATOM 1877 N N . ALA B 1 79 ? 8.125 -5.789 -11.266 1 98.81 79 ALA B N 1
ATOM 1878 C CA . ALA B 1 79 ? 9.234 -5.32 -12.094 1 98.81 79 ALA B CA 1
ATOM 1879 C C . ALA B 1 79 ? 10.336 -6.371 -12.18 1 98.81 79 ALA B C 1
ATOM 1881 O O . ALA B 1 79 ? 10.852 -6.652 -13.266 1 98.81 79 ALA B O 1
ATOM 1882 N N . LEU B 1 80 ? 10.703 -6.895 -11.055 1 98.88 80 LEU B N 1
ATOM 1883 C CA . LEU B 1 80 ? 11.75 -7.91 -11.039 1 98.88 80 LEU B CA 1
ATOM 1884 C C . LEU B 1 80 ? 11.336 -9.125 -11.859 1 98.88 80 LEU B C 1
ATOM 1886 O O . LEU B 1 80 ? 12.117 -9.609 -12.688 1 98.88 80 LEU B O 1
ATOM 1890 N N . LEU B 1 81 ? 10.133 -9.633 -11.625 1 98.88 81 LEU B N 1
ATOM 1891 C CA . LEU B 1 81 ? 9.664 -10.828 -12.328 1 98.88 81 LEU B CA 1
ATOM 1892 C C . LEU B 1 81 ? 9.562 -10.578 -13.828 1 98.88 81 LEU B C 1
ATOM 1894 O O . LEU B 1 81 ? 9.977 -11.414 -14.633 1 98.88 81 LEU B O 1
ATOM 1898 N N . LYS B 1 82 ? 9.094 -9.406 -14.203 1 98.75 82 LYS B N 1
ATOM 1899 C CA . LYS B 1 82 ? 9.008 -9.055 -15.617 1 98.75 82 LYS B CA 1
ATOM 1900 C C . LYS B 1 82 ? 10.391 -9.023 -16.266 1 98.75 82 LYS B C 1
ATOM 1902 O O . LYS B 1 82 ? 10.586 -9.539 -17.359 1 98.75 82 LYS B O 1
ATOM 1907 N N . LYS B 1 83 ? 11.289 -8.422 -15.578 1 98.69 83 LYS B N 1
ATOM 1908 C CA . LYS B 1 83 ? 12.656 -8.359 -16.078 1 98.69 83 LYS B CA 1
ATOM 1909 C C . LYS B 1 83 ? 13.227 -9.75 -16.312 1 98.69 83 LYS B C 1
ATOM 1911 O O . LYS B 1 83 ? 13.852 -10 -17.344 1 98.69 83 LYS B O 1
ATOM 1916 N N . LEU B 1 84 ? 13.039 -10.602 -15.422 1 98.44 84 LEU B N 1
ATOM 1917 C CA . LEU B 1 84 ? 13.539 -11.969 -15.539 1 98.44 84 LEU B CA 1
ATOM 1918 C C . LEU B 1 84 ? 12.844 -12.695 -16.688 1 98.44 84 LEU B C 1
ATOM 1920 O O . LEU B 1 84 ? 13.5 -13.391 -17.469 1 98.44 84 LEU B O 1
ATOM 1924 N N . LEU B 1 85 ? 11.57 -12.477 -16.797 1 98.25 85 LEU B N 1
ATOM 1925 C CA . LEU B 1 85 ? 10.773 -13.211 -17.766 1 98.25 85 LEU B CA 1
ATOM 1926 C C . LEU B 1 85 ? 11.023 -12.688 -19.188 1 98.25 85 LEU B C 1
ATOM 1928 O O . LEU B 1 85 ? 10.641 -13.328 -20.172 1 98.25 85 LEU B O 1
ATOM 1932 N N . GLU B 1 86 ? 11.648 -11.617 -19.297 1 98.06 86 GLU B N 1
ATOM 1933 C CA . GLU B 1 86 ? 12.047 -11.062 -20.594 1 98.06 86 GLU B CA 1
ATOM 1934 C C . GLU B 1 86 ? 13.281 -11.773 -21.141 1 98.06 86 GLU B C 1
ATOM 1936 O O . GLU B 1 86 ? 13.594 -11.656 -22.328 1 98.06 86 GLU B O 1
ATOM 1941 N N . GLN B 1 87 ? 14.055 -12.398 -20.312 1 97.31 87 GLN B N 1
ATOM 1942 C CA . GLN B 1 87 ? 15.227 -13.156 -20.75 1 97.31 87 GLN B CA 1
ATOM 1943 C C . GLN B 1 87 ? 14.812 -14.398 -21.547 1 97.31 87 GLN B C 1
ATOM 1945 O O . GLN B 1 87 ? 13.82 -15.047 -21.219 1 97.31 87 GLN B O 1
ATOM 1950 N N . ASP B 1 88 ? 15.625 -14.766 -22.484 1 96 88 ASP B N 1
ATOM 1951 C CA . ASP B 1 88 ? 15.328 -15.883 -23.375 1 96 88 ASP B CA 1
ATOM 1952 C C . ASP B 1 88 ? 15.078 -17.156 -22.594 1 96 88 ASP B C 1
ATOM 1954 O O . ASP B 1 88 ? 14.133 -17.906 -22.875 1 96 88 ASP B O 1
ATOM 1958 N N . LYS B 1 89 ? 15.805 -17.359 -21.594 1 94.69 89 LYS B N 1
ATOM 1959 C CA . LYS B 1 89 ? 15.758 -18.609 -20.828 1 94.69 89 LYS B CA 1
ATOM 1960 C C . LYS B 1 89 ? 14.43 -18.75 -20.094 1 94.69 89 LYS B C 1
ATOM 1962 O O . LYS B 1 89 ? 13.984 -19.875 -19.828 1 94.69 89 LYS B O 1
ATOM 1967 N N . PHE B 1 90 ? 13.766 -17.625 -19.828 1 97.56 90 PHE B N 1
ATOM 1968 C CA . PHE B 1 90 ? 12.562 -17.688 -19.016 1 97.56 90 PHE B CA 1
ATOM 1969 C C . PHE B 1 90 ? 11.359 -17.156 -19.797 1 97.56 90 PHE B C 1
ATOM 1971 O O . PHE B 1 90 ? 10.289 -16.953 -19.234 1 97.56 90 PHE B O 1
ATOM 1978 N N . SER B 1 91 ? 11.492 -17.016 -21.094 1 95.38 91 SER B N 1
ATOM 1979 C CA . SER B 1 91 ? 10.523 -16.312 -21.922 1 95.38 91 SER B CA 1
ATOM 1980 C C . SER B 1 91 ? 9.227 -17.109 -22.047 1 95.38 91 SER B C 1
ATOM 1982 O O . SER B 1 91 ? 8.188 -16.547 -22.406 1 95.38 91 SER B O 1
ATOM 1984 N N . ARG B 1 92 ? 9.227 -18.344 -21.672 1 95.88 92 ARG B N 1
ATOM 1985 C CA . ARG B 1 92 ? 8.047 -19.188 -21.828 1 95.88 92 ARG B CA 1
ATOM 1986 C C . ARG B 1 92 ? 7.211 -19.219 -20.547 1 95.88 92 ARG B C 1
ATOM 1988 O O . ARG B 1 92 ? 6.098 -19.75 -20.531 1 95.88 92 ARG B O 1
ATOM 1995 N N . ILE B 1 93 ? 7.684 -18.672 -19.531 1 97.69 93 ILE B N 1
ATOM 1996 C CA . ILE B 1 93 ? 6.984 -18.672 -18.25 1 97.69 93 ILE B CA 1
ATOM 1997 C C . ILE B 1 93 ? 5.914 -17.578 -18.234 1 97.69 93 ILE B C 1
ATOM 1999 O O . ILE B 1 93 ? 6.176 -16.453 -18.625 1 97.69 93 ILE B O 1
ATOM 2003 N N . GLU B 1 94 ? 4.727 -17.938 -17.812 1 97.31 94 GLU B N 1
ATOM 2004 C CA . GLU B 1 94 ? 3.611 -16.984 -17.719 1 97.31 94 GLU B CA 1
ATOM 2005 C C . GLU B 1 94 ? 3.385 -16.547 -16.266 1 97.31 94 GLU B C 1
ATOM 2007 O O . GLU B 1 94 ? 3.385 -17.359 -15.352 1 97.31 94 GLU B O 1
ATOM 2012 N N . MET B 1 95 ? 3.184 -15.289 -16.125 1 98.75 95 MET B N 1
ATOM 2013 C CA . MET B 1 95 ? 2.863 -14.695 -14.836 1 98.75 95 MET B CA 1
ATOM 2014 C C . MET B 1 95 ? 1.457 -14.102 -14.836 1 98.75 95 MET B C 1
ATOM 2016 O O . MET B 1 95 ? 1.087 -13.375 -15.766 1 98.75 95 MET B O 1
ATOM 2020 N N . ASN B 1 96 ? 0.693 -14.484 -13.836 1 98.88 96 ASN B N 1
ATOM 2021 C CA . ASN B 1 96 ? -0.605 -13.859 -13.609 1 98.88 96 ASN B CA 1
ATOM 2022 C C . ASN B 1 96 ? -0.595 -12.969 -12.367 1 98.88 96 ASN B C 1
ATOM 2024 O O . ASN B 1 96 ? 0.039 -13.305 -11.367 1 98.88 96 ASN B O 1
ATOM 2028 N N . VAL B 1 97 ? -1.31 -11.891 -12.484 1 98.94 97 VAL B N 1
ATOM 2029 C CA . VAL B 1 97 ? -1.415 -10.93 -11.391 1 98.94 97 VAL B CA 1
ATOM 2030 C C . VAL B 1 97 ? -2.885 -10.664 -11.078 1 98.94 97 VAL B C 1
ATOM 2032 O O . VAL B 1 97 ? -3.697 -10.469 -11.984 1 98.94 97 VAL B O 1
ATOM 2035 N N . LEU B 1 98 ? -3.211 -10.75 -9.773 1 98.81 98 LEU B N 1
ATOM 2036 C CA . LEU B 1 98 ? -4.535 -10.336 -9.328 1 98.81 98 LEU B CA 1
ATOM 2037 C C . LEU B 1 98 ? -4.453 -9.094 -8.445 1 98.81 98 LEU B C 1
ATOM 2039 O O . LEU B 1 98 ? -3.918 -9.148 -7.336 1 98.81 98 LEU B O 1
ATOM 2043 N N . GLU B 1 99 ? -5.016 -8.031 -9.039 1 97.56 99 GLU B N 1
ATOM 2044 C CA . GLU B 1 99 ? -5.074 -6.789 -8.273 1 97.56 99 GLU B CA 1
ATOM 2045 C C . GLU B 1 99 ? -6.27 -6.781 -7.328 1 97.56 99 GLU B C 1
ATOM 2047 O O . GLU B 1 99 ? -7.406 -6.574 -7.758 1 97.56 99 GLU B O 1
ATOM 2052 N N . LEU B 1 100 ? -6.016 -6.82 -6.012 1 96.25 100 LEU B N 1
ATOM 2053 C CA . LEU B 1 100 ? -7.07 -7.016 -5.023 1 96.25 100 LEU B CA 1
ATOM 2054 C C . LEU B 1 100 ? -7.875 -5.738 -4.828 1 96.25 100 LEU B C 1
ATOM 2056 O O . LEU B 1 100 ? -9.031 -5.785 -4.406 1 96.25 100 LEU B O 1
ATOM 2060 N N . ASP B 1 101 ? -7.262 -4.605 -5.125 1 89.25 101 ASP B N 1
ATOM 2061 C CA . ASP B 1 101 ? -7.906 -3.322 -4.852 1 89.25 101 ASP B CA 1
ATOM 2062 C C . ASP B 1 101 ? -8.727 -2.854 -6.051 1 89.25 101 ASP B C 1
ATOM 2064 O O . ASP B 1 101 ? -9.188 -1.708 -6.086 1 89.25 101 ASP B O 1
ATOM 2068 N N . GLN B 1 102 ? -8.922 -3.766 -7.023 1 91.5 102 GLN B N 1
ATOM 2069 C CA . GLN B 1 102 ? -9.633 -3.359 -8.227 1 91.5 102 GLN B CA 1
ATOM 2070 C C . GLN B 1 102 ? -11.008 -4.027 -8.312 1 91.5 102 GLN B C 1
ATOM 2072 O O . GLN B 1 102 ? -11.75 -3.809 -9.266 1 91.5 102 GLN B O 1
ATOM 2077 N N . PHE B 1 103 ? -11.336 -4.805 -7.316 1 90.44 103 PHE B N 1
ATOM 2078 C CA . PHE B 1 103 ? -12.672 -5.375 -7.273 1 90.44 103 PHE B CA 1
ATOM 2079 C C . PHE B 1 103 ? -13.711 -4.297 -6.992 1 90.44 103 PHE B C 1
ATOM 2081 O O . PHE B 1 103 ? -13.5 -3.422 -6.152 1 90.44 103 PHE B O 1
ATOM 2088 N N . PRO B 1 104 ? -14.812 -4.426 -7.695 1 84.81 104 PRO B N 1
ATOM 2089 C CA . PRO B 1 104 ? -15.852 -3.4 -7.52 1 84.81 104 PRO B CA 1
ATOM 2090 C C . PRO B 1 104 ? -16.828 -3.738 -6.395 1 84.81 104 PRO B C 1
ATOM 2092 O O . PRO B 1 104 ? -18.031 -3.865 -6.637 1 84.81 104 PRO B O 1
ATOM 2095 N N . ASP B 1 105 ? -16.453 -4.043 -5.215 1 85.5 105 ASP B N 1
ATOM 2096 C CA . ASP B 1 105 ? -17.344 -4.453 -4.129 1 85.5 105 ASP B CA 1
ATOM 2097 C C . ASP B 1 105 ? -16.922 -3.824 -2.805 1 85.5 105 ASP B C 1
ATOM 2099 O O . ASP B 1 105 ? -17.125 -4.406 -1.739 1 85.5 105 ASP B O 1
ATOM 2103 N N . GLY B 1 106 ? -16.156 -2.66 -2.9 1 78.88 106 GLY B N 1
ATOM 2104 C CA . GLY B 1 106 ? -15.797 -1.893 -1.716 1 78.88 106 GLY B CA 1
ATOM 2105 C C . GLY B 1 106 ? -14.742 -2.566 -0.864 1 78.88 106 GLY B C 1
ATOM 2106 O O . GLY B 1 106 ? -14.578 -2.236 0.313 1 78.88 106 GLY B O 1
ATOM 2107 N N . GLY B 1 107 ? -14.148 -3.635 -1.36 1 87.81 107 GLY B N 1
ATOM 2108 C CA . GLY B 1 107 ? -13.039 -4.242 -0.646 1 87.81 107 GLY B CA 1
ATOM 2109 C C . GLY B 1 107 ? -13.391 -5.57 -0.006 1 87.81 107 GLY B C 1
ATOM 2110 O O . GLY B 1 107 ? -12.531 -6.238 0.571 1 87.81 107 GLY B O 1
ATOM 2111 N N . GLU B 1 108 ? -14.547 -6 -0.139 1 89.88 108 GLU B N 1
ATOM 2112 C CA . GLU B 1 108 ? -14.984 -7.242 0.491 1 89.88 108 GLU B CA 1
ATOM 2113 C C . GLU B 1 108 ? -14.258 -8.445 -0.106 1 89.88 108 GLU B C 1
ATOM 2115 O O . GLU B 1 108 ? -13.766 -9.305 0.626 1 89.88 108 GLU B O 1
ATOM 2120 N N . ALA B 1 109 ? -14.227 -8.484 -1.398 1 94.94 109 ALA B N 1
ATOM 2121 C CA . ALA B 1 109 ? -13.523 -9.586 -2.061 1 94.94 109 ALA B CA 1
ATOM 2122 C C . ALA B 1 109 ? -12.047 -9.609 -1.655 1 94.94 109 ALA B C 1
ATOM 2124 O O . ALA B 1 109 ? -11.508 -10.672 -1.328 1 94.94 109 ALA B O 1
ATOM 2125 N N . ALA B 1 110 ? -11.445 -8.453 -1.67 1 94.62 110 ALA B N 1
ATOM 2126 C CA . ALA B 1 110 ? -10.039 -8.352 -1.274 1 94.62 110 ALA B CA 1
ATOM 2127 C C . ALA B 1 110 ? -9.828 -8.898 0.135 1 94.62 110 ALA B C 1
ATOM 2129 O O . ALA B 1 110 ? -8.898 -9.68 0.372 1 94.62 110 ALA B O 1
ATOM 2130 N N . THR B 1 111 ? -10.695 -8.539 1.016 1 93.62 111 THR B N 1
ATOM 2131 C CA . THR B 1 111 ? -10.609 -8.984 2.404 1 93.62 111 THR B CA 1
ATOM 2132 C C . THR B 1 111 ? -10.75 -10.5 2.498 1 93.62 111 THR B C 1
ATOM 2134 O O . THR B 1 111 ? -9.969 -11.156 3.189 1 93.62 111 THR B O 1
ATOM 2137 N N . SER B 1 112 ? -11.719 -11.016 1.772 1 97.19 112 SER B N 1
ATOM 2138 C CA . SER B 1 112 ? -11.953 -12.461 1.786 1 97.19 112 SER B CA 1
ATOM 2139 C C . SER B 1 112 ? -10.766 -13.219 1.218 1 97.19 112 SER B C 1
ATOM 2141 O O . SER B 1 112 ? -10.352 -14.234 1.777 1 97.19 112 SER B O 1
ATOM 2143 N N . ILE B 1 113 ? -10.211 -12.719 0.167 1 98.31 113 ILE B N 1
ATOM 2144 C CA . ILE B 1 113 ? -9.055 -13.344 -0.469 1 98.31 113 ILE B CA 1
ATOM 2145 C C . ILE B 1 113 ? -7.859 -13.297 0.477 1 98.31 113 ILE B C 1
ATOM 2147 O O . ILE B 1 113 ? -7.184 -14.312 0.682 1 98.31 113 ILE B O 1
ATOM 2151 N N . GLN B 1 114 ? -7.672 -12.188 1.072 1 97.56 114 GLN B N 1
ATOM 2152 C CA . GLN B 1 114 ? -6.531 -12.039 1.972 1 97.56 114 GLN B CA 1
ATOM 2153 C C . GLN B 1 114 ? -6.699 -12.906 3.219 1 97.56 114 GLN B C 1
ATOM 2155 O O . GLN B 1 114 ? -5.719 -13.414 3.766 1 97.56 114 GLN B O 1
ATOM 2160 N N . GLN B 1 115 ? -7.883 -13.078 3.68 1 97.75 115 GLN B N 1
ATOM 2161 C CA . GLN B 1 115 ? -8.117 -13.977 4.801 1 97.75 115 GLN B CA 1
ATOM 2162 C C . GLN B 1 115 ? -7.785 -15.422 4.426 1 97.75 115 GLN B C 1
ATOM 2164 O O . GLN B 1 115 ? -7.203 -16.156 5.227 1 97.75 115 GLN B O 1
ATOM 2169 N N . TYR B 1 116 ? -8.195 -15.797 3.225 1 98.75 116 TYR B N 1
ATOM 2170 C CA . TYR B 1 116 ? -7.875 -17.141 2.758 1 98.75 116 TYR B CA 1
ATOM 2171 C C . TYR B 1 116 ? -6.371 -17.312 2.594 1 98.75 116 TYR B C 1
ATOM 2173 O O . TYR B 1 116 ? -5.816 -18.359 2.961 1 98.75 116 TYR B O 1
ATOM 2181 N N . LEU B 1 117 ? -5.648 -16.312 2.084 1 98.75 117 LEU B N 1
ATOM 2182 C CA . LEU B 1 117 ? -4.195 -16.344 1.954 1 98.75 117 LEU B CA 1
ATOM 2183 C C . LEU B 1 117 ? -3.531 -16.469 3.32 1 98.75 117 LEU B C 1
ATOM 2185 O O . LEU B 1 117 ? -2.566 -17.219 3.484 1 98.75 117 LEU B O 1
ATOM 2189 N N . LEU B 1 118 ? -4.039 -15.727 4.258 1 98.69 118 LEU B N 1
ATOM 2190 C CA . LEU B 1 118 ? -3.516 -15.828 5.617 1 98.69 118 LEU B CA 1
ATOM 2191 C C . LEU B 1 118 ? -3.623 -17.266 6.137 1 98.69 118 LEU B C 1
ATOM 2193 O O . LEU B 1 118 ? -2.656 -17.797 6.676 1 98.69 118 LEU B O 1
ATOM 2197 N N . LYS B 1 119 ? -4.766 -17.797 5.941 1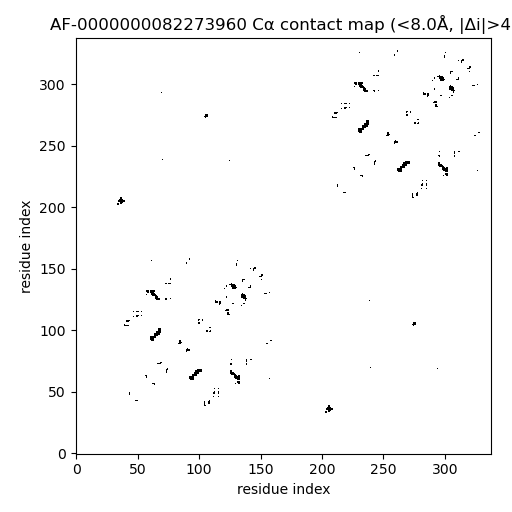 98.5 119 LYS B N 1
ATOM 2198 C CA . LYS B 1 119 ? -5.027 -19.156 6.426 1 98.5 119 LYS B CA 1
ATOM 2199 C C . LYS B 1 119 ? -4.082 -20.156 5.781 1 98.5 119 LYS B C 1
ATOM 2201 O O . LYS B 1 119 ? -3.629 -21.109 6.434 1 98.5 119 LYS B O 1
ATOM 2206 N N . THR B 1 120 ? -3.762 -20 4.543 1 98.5 120 THR B N 1
ATOM 2207 C CA . THR B 1 120 ? -3.082 -21.047 3.789 1 98.5 120 THR B CA 1
ATOM 2208 C C . THR B 1 120 ? -1.584 -20.766 3.705 1 98.5 120 THR B C 1
ATOM 2210 O O . THR B 1 120 ? -0.787 -21.688 3.506 1 98.5 120 THR B O 1
ATOM 2213 N N . THR B 1 121 ? -1.105 -19.531 3.875 1 98.69 121 THR B N 1
ATOM 2214 C CA . THR B 1 121 ? 0.307 -19.219 3.693 1 98.69 121 THR B CA 1
ATOM 2215 C C . THR B 1 121 ? 0.895 -18.609 4.965 1 98.69 121 THR B C 1
ATOM 2217 O O . THR B 1 121 ? 2.115 -18.516 5.105 1 98.69 121 THR B O 1
ATOM 2220 N N . GLY B 1 122 ? 0.059 -18.172 5.887 1 98.44 122 GLY B N 1
ATOM 2221 C CA . GLY B 1 122 ? 0.513 -17.438 7.055 1 98.44 122 GLY B CA 1
ATOM 2222 C C . GLY B 1 122 ? 0.748 -15.969 6.785 1 98.44 122 GLY B C 1
ATOM 2223 O O . GLY B 1 122 ? 1.188 -15.234 7.668 1 98.44 122 GLY B O 1
ATOM 2224 N N . GLN B 1 123 ? 0.431 -15.555 5.586 1 98 123 GLN B N 1
ATOM 2225 C CA . GLN B 1 123 ? 0.681 -14.18 5.184 1 98 123 GLN B CA 1
ATOM 2226 C C . GLN B 1 123 ? -0.59 -13.523 4.652 1 98 123 GLN B C 1
ATOM 2228 O O . GLN B 1 123 ? -1.195 -14.008 3.697 1 98 123 GLN B O 1
ATOM 2233 N N . ARG B 1 124 ? -0.997 -12.406 5.23 1 96.62 124 ARG B N 1
ATOM 2234 C CA . ARG B 1 124 ? -2.168 -11.633 4.828 1 96.62 124 ARG B CA 1
ATOM 2235 C C . ARG B 1 124 ? -1.789 -10.539 3.832 1 96.62 124 ARG B C 1
ATOM 2237 O O . ARG B 1 124 ? -2.637 -10.062 3.078 1 96.62 124 ARG B O 1
ATOM 2244 N N . THR B 1 125 ? -0.495 -10.086 3.84 1 95.75 125 THR B N 1
ATOM 2245 C CA . THR B 1 125 ? -0.028 -8.914 3.113 1 95.75 125 THR B CA 1
ATOM 2246 C C . THR B 1 125 ? 0.239 -9.25 1.649 1 95.75 125 THR B C 1
ATOM 2248 O O . THR B 1 125 ? 0.237 -10.422 1.268 1 95.75 125 THR B O 1
ATOM 2251 N N . VAL B 1 126 ? 0.299 -8.242 0.845 1 97.44 126 VAL B N 1
ATOM 2252 C CA . VAL B 1 126 ? 0.713 -8.352 -0.55 1 97.44 126 VAL B CA 1
ATOM 2253 C C . VAL B 1 126 ? 1.999 -7.562 -0.772 1 97.44 126 VAL B C 1
ATOM 2255 O O . VAL B 1 126 ? 2.316 -6.652 0 1 97.44 126 VAL B O 1
ATOM 2258 N N . PRO B 1 127 ? 2.752 -7.93 -1.739 1 98.38 127 PRO B N 1
ATOM 2259 C CA . PRO B 1 127 ? 2.529 -9.039 -2.67 1 98.38 127 PRO B CA 1
ATOM 2260 C C . PRO B 1 127 ? 2.629 -10.406 -1.994 1 98.38 127 PRO B C 1
ATOM 2262 O O . PRO B 1 127 ? 3.416 -10.578 -1.062 1 98.38 127 PRO B O 1
ATOM 2265 N N . ASN B 1 128 ? 1.759 -11.289 -2.369 1 98.88 128 ASN B N 1
ATOM 2266 C CA . ASN B 1 128 ? 1.787 -12.703 -2.014 1 98.88 128 ASN B CA 1
ATOM 2267 C C . ASN B 1 128 ? 2.055 -13.578 -3.23 1 98.88 128 ASN B C 1
ATOM 2269 O O . ASN B 1 128 ? 1.207 -13.695 -4.117 1 98.88 128 ASN B O 1
ATOM 2273 N N . ILE B 1 129 ? 3.254 -14.211 -3.275 1 98.94 129 ILE B N 1
ATOM 2274 C CA . ILE B 1 129 ? 3.799 -14.703 -4.535 1 98.94 129 ILE B CA 1
ATOM 2275 C C . ILE B 1 129 ? 3.865 -16.234 -4.508 1 98.94 129 ILE B C 1
ATOM 2277 O O . ILE B 1 129 ? 4.324 -16.812 -3.525 1 98.94 129 ILE B O 1
ATOM 2281 N N . PHE B 1 130 ? 3.414 -16.812 -5.531 1 98.81 130 PHE B N 1
ATOM 2282 C CA . PHE B 1 130 ? 3.527 -18.25 -5.754 1 98.81 130 PHE B CA 1
ATOM 2283 C C . PHE B 1 130 ? 4.305 -18.547 -7.035 1 98.81 130 PHE B C 1
ATOM 2285 O O . PHE B 1 130 ? 4.082 -17.906 -8.062 1 98.81 130 PHE B O 1
ATOM 2292 N N . ILE B 1 131 ? 5.203 -19.484 -7.02 1 98.44 131 ILE B N 1
ATOM 2293 C CA . ILE B 1 131 ? 5.938 -20.016 -8.164 1 98.44 131 ILE B CA 1
ATOM 2294 C C . ILE B 1 131 ? 5.77 -21.531 -8.219 1 98.44 131 ILE B C 1
ATOM 2296 O O . ILE B 1 131 ? 6.137 -22.234 -7.281 1 98.44 131 ILE B O 1
ATOM 2300 N N . GLY B 1 132 ? 5.219 -21.938 -9.312 1 95.56 132 GLY B N 1
ATOM 2301 C CA . GLY B 1 132 ? 4.91 -23.359 -9.375 1 95.56 132 GLY B CA 1
ATOM 2302 C C . GLY B 1 132 ? 3.969 -23.812 -8.281 1 95.56 132 GLY B C 1
ATOM 2303 O O . GLY B 1 132 ? 4.207 -24.844 -7.645 1 95.56 132 GLY B O 1
ATOM 2304 N N . SER B 1 133 ? 3.072 -23.062 -7.785 1 96.12 133 SER B N 1
ATOM 2305 C CA . SER B 1 133 ? 2.047 -23.297 -6.773 1 96.12 133 SER B CA 1
ATOM 2306 C C . SER B 1 133 ? 2.643 -23.312 -5.371 1 96.12 133 SER B C 1
ATOM 2308 O O . SER B 1 133 ? 1.934 -23.547 -4.391 1 96.12 133 SER B O 1
ATOM 2310 N N . ASN B 1 134 ? 3.928 -23.047 -5.355 1 97 134 ASN B N 1
ATOM 2311 C CA . ASN B 1 134 ? 4.574 -22.922 -4.055 1 97 134 ASN B CA 1
ATOM 2312 C C . ASN B 1 134 ? 4.633 -21.469 -3.592 1 97 134 ASN B C 1
ATOM 2314 O O . ASN B 1 134 ? 5.023 -20.578 -4.355 1 97 134 ASN B O 1
ATOM 2318 N N . HIS B 1 135 ? 4.316 -21.281 -2.342 1 98.81 135 HIS B N 1
ATOM 2319 C CA . HIS B 1 135 ? 4.375 -19.953 -1.754 1 98.81 135 HIS B CA 1
ATOM 2320 C C . HIS B 1 135 ? 5.816 -19.516 -1.528 1 98.81 135 HIS B C 1
ATOM 2322 O O . HIS B 1 135 ? 6.578 -20.188 -0.837 1 98.81 135 HIS B O 1
ATOM 2328 N N . VAL B 1 136 ? 6.199 -18.312 -2.1 1 98.62 136 VAL B N 1
ATOM 2329 C CA . VAL B 1 136 ? 7.578 -17.844 -1.983 1 98.62 136 VAL B CA 1
ATOM 2330 C C . VAL B 1 136 ? 7.652 -16.703 -0.972 1 98.62 136 VAL B C 1
ATOM 2332 O O . VAL B 1 136 ? 8.734 -16.359 -0.493 1 98.62 136 VAL B O 1
ATOM 2335 N N . GLY B 1 137 ? 6.504 -16.062 -0.741 1 98.62 137 GLY B N 1
ATOM 2336 C CA . GLY B 1 137 ? 6.492 -14.953 0.208 1 98.62 137 GLY B CA 1
ATOM 2337 C C . GLY B 1 137 ? 6.211 -13.609 -0.438 1 98.62 137 GLY B C 1
ATOM 2338 O O . GLY B 1 137 ? 5.461 -13.531 -1.416 1 98.62 137 GLY B O 1
ATOM 2339 N N . GLY B 1 138 ? 6.699 -12.586 0.224 1 98.31 138 GLY B N 1
ATOM 2340 C CA . GLY B 1 138 ? 6.5 -11.234 -0.26 1 98.31 138 GLY B CA 1
ATOM 2341 C C . GLY B 1 138 ? 7.68 -10.703 -1.054 1 98.31 138 GLY B C 1
ATOM 2342 O O . GLY B 1 138 ? 8.453 -11.477 -1.623 1 98.31 138 GLY B O 1
ATOM 2343 N N . ASN B 1 139 ? 7.727 -9.406 -1.096 1 98.56 139 ASN B N 1
ATOM 2344 C CA . ASN B 1 139 ? 8.773 -8.758 -1.879 1 98.56 139 ASN B CA 1
ATOM 2345 C C . ASN B 1 139 ? 10.156 -9.039 -1.313 1 98.56 139 ASN B C 1
ATOM 2347 O O . ASN B 1 139 ? 11.086 -9.367 -2.061 1 98.56 139 ASN B O 1
ATOM 2351 N N . SER B 1 140 ? 10.32 -8.875 -0.023 1 97.75 140 SER B N 1
ATOM 2352 C CA . SER B 1 140 ? 11.625 -9.117 0.587 1 97.75 140 SER B CA 1
ATOM 2353 C C . SER B 1 140 ? 12.102 -10.539 0.325 1 97.75 140 SER B C 1
ATOM 2355 O O . SER B 1 140 ? 13.281 -10.758 0.022 1 97.75 140 SER B O 1
ATOM 2357 N N . ASP B 1 141 ? 11.219 -11.469 0.404 1 98.75 141 ASP B N 1
ATOM 2358 C CA . ASP B 1 141 ? 11.555 -12.867 0.135 1 98.75 141 ASP B CA 1
ATOM 2359 C C . ASP B 1 141 ? 11.992 -13.055 -1.314 1 98.75 141 ASP B C 1
ATOM 2361 O O . ASP B 1 141 ? 13 -13.719 -1.581 1 98.75 141 ASP B O 1
ATOM 2365 N N . LEU B 1 142 ? 11.297 -12.469 -2.221 1 98.88 142 LEU B N 1
ATOM 2366 C CA . LEU B 1 142 ? 11.609 -12.602 -3.641 1 98.88 142 LEU B CA 1
ATOM 2367 C C . LEU B 1 142 ? 12.961 -11.984 -3.959 1 98.88 142 LEU B C 1
ATOM 2369 O O . LEU B 1 142 ? 13.758 -12.57 -4.695 1 98.88 142 LEU B O 1
ATOM 2373 N N . GLN B 1 143 ? 13.164 -10.82 -3.414 1 98.75 143 GLN B N 1
ATOM 2374 C CA . GLN B 1 143 ? 14.43 -10.133 -3.654 1 98.75 143 GLN B CA 1
ATOM 2375 C C . GLN B 1 143 ? 15.602 -10.945 -3.119 1 98.75 143 GLN B C 1
ATOM 2377 O O . GLN B 1 143 ? 16.656 -11.023 -3.762 1 98.75 143 GLN B O 1
ATOM 2382 N N . GLU B 1 144 ? 15.398 -11.5 -2 1 98.81 144 GLU B N 1
ATOM 2383 C CA . GLU B 1 144 ? 16.453 -12.328 -1.413 1 98.81 144 GLU B CA 1
ATOM 2384 C C . GLU B 1 144 ? 16.719 -13.562 -2.271 1 98.81 144 GLU B C 1
ATOM 2386 O O . GLU B 1 144 ? 17.891 -13.93 -2.482 1 98.81 144 GLU B O 1
ATOM 2391 N N . LEU B 1 145 ? 15.688 -14.18 -2.715 1 98.75 145 LEU B N 1
ATOM 2392 C CA . LEU B 1 145 ? 15.844 -15.32 -3.609 1 98.75 145 LEU B CA 1
ATOM 2393 C C . LEU B 1 145 ? 16.609 -14.922 -4.871 1 98.75 145 LEU B C 1
ATOM 2395 O O . LEU B 1 145 ? 17.453 -15.672 -5.344 1 98.75 145 LEU B O 1
ATOM 2399 N N . HIS B 1 146 ? 16.328 -13.797 -5.414 1 98.81 146 HIS B N 1
ATOM 2400 C CA . HIS B 1 146 ? 17.016 -13.312 -6.609 1 98.81 146 HIS B CA 1
ATOM 2401 C C . HIS B 1 146 ? 18.484 -13.031 -6.324 1 98.81 146 HIS B C 1
ATOM 2403 O O . HIS B 1 146 ? 19.359 -13.414 -7.109 1 98.81 146 HIS B O 1
ATOM 2409 N N . ALA B 1 147 ? 18.703 -12.406 -5.219 1 98.69 147 ALA B N 1
ATOM 2410 C CA . ALA B 1 147 ? 20.062 -12.039 -4.848 1 98.69 147 ALA B CA 1
ATOM 2411 C C . ALA B 1 147 ? 20.938 -13.273 -4.664 1 98.69 147 ALA B C 1
ATOM 2413 O O . ALA B 1 147 ? 22.125 -13.25 -4.969 1 98.69 147 ALA B O 1
ATOM 2414 N N . SER B 1 148 ? 20.406 -14.297 -4.238 1 98.38 148 SER B N 1
ATOM 2415 C CA . SER B 1 148 ? 21.156 -15.523 -3.955 1 98.38 148 SER B CA 1
ATOM 2416 C C . SER B 1 148 ? 21.219 -16.422 -5.18 1 98.38 148 SER B C 1
ATOM 2418 O O . SER B 1 148 ? 21.891 -17.469 -5.16 1 98.38 148 SER B O 1
ATOM 2420 N N . GLY B 1 149 ? 20.469 -16.109 -6.176 1 98.12 149 GLY B N 1
ATOM 2421 C CA . GLY B 1 149 ? 20.438 -16.922 -7.379 1 98.12 149 GLY B CA 1
ATOM 2422 C C . GLY B 1 149 ? 19.406 -18.047 -7.309 1 98.12 149 GLY B C 1
ATOM 2423 O O . GLY B 1 149 ? 19.203 -18.766 -8.289 1 98.12 149 GLY B O 1
ATOM 2424 N N . LYS B 1 150 ? 18.75 -18.172 -6.223 1 98.38 150 LYS B N 1
ATOM 2425 C CA . LYS B 1 150 ? 17.812 -19.266 -6 1 98.38 150 LYS B CA 1
ATOM 2426 C C . LYS B 1 150 ? 16.531 -19.047 -6.809 1 98.38 150 LYS B C 1
ATOM 2428 O O . LYS B 1 150 ? 15.867 -20.016 -7.191 1 98.38 150 LYS B O 1
ATOM 2433 N N . LEU B 1 151 ? 16.203 -17.828 -7.027 1 98.56 151 LEU B N 1
ATOM 2434 C CA . LEU B 1 151 ? 15.023 -17.562 -7.832 1 98.56 151 LEU B CA 1
ATOM 2435 C C . LEU B 1 151 ? 15.18 -18.125 -9.242 1 98.56 151 LEU B C 1
ATOM 2437 O O . LEU B 1 151 ? 14.273 -18.797 -9.75 1 98.56 151 LEU B O 1
ATOM 2441 N N . GLU B 1 152 ? 16.266 -17.891 -9.867 1 97.62 152 GLU B N 1
ATOM 2442 C CA . GLU B 1 152 ? 16.531 -18.375 -11.219 1 97.62 152 GLU B CA 1
ATOM 2443 C C . GLU B 1 152 ? 16.547 -19.906 -11.258 1 97.62 152 GLU B C 1
ATOM 2445 O O . GLU B 1 152 ? 16.094 -20.5 -12.227 1 97.62 152 GLU B O 1
ATOM 2450 N N . LEU B 1 153 ? 17.109 -20.453 -10.203 1 96.81 153 LEU B N 1
ATOM 2451 C CA . LEU B 1 153 ? 17.094 -21.922 -10.109 1 96.81 153 LEU B CA 1
ATOM 2452 C C . LEU B 1 153 ? 15.664 -22.438 -10.062 1 96.81 153 LEU B C 1
ATOM 2454 O O . LEU B 1 153 ? 15.336 -23.406 -10.742 1 96.81 153 LEU B O 1
ATOM 2458 N N . MET B 1 154 ? 14.797 -21.766 -9.297 1 97 154 MET B N 1
ATOM 2459 C CA . MET B 1 154 ? 13.391 -22.141 -9.18 1 97 154 MET B CA 1
ATOM 2460 C C . MET B 1 154 ? 12.688 -22.031 -10.523 1 97 154 MET B C 1
ATOM 2462 O O . MET B 1 154 ? 11.922 -22.922 -10.906 1 97 154 MET B O 1
ATOM 2466 N N . LEU B 1 155 ? 12.938 -21.047 -11.242 1 97.5 155 LEU B N 1
ATOM 2467 C CA . LEU B 1 155 ? 12.312 -20.828 -12.547 1 97.5 155 LEU B CA 1
ATOM 2468 C C . LEU B 1 155 ? 12.773 -21.875 -13.547 1 97.5 155 LEU B C 1
ATOM 2470 O O . LEU B 1 155 ? 11.969 -22.375 -14.344 1 97.5 155 LEU B O 1
ATOM 2474 N N . SER B 1 156 ? 14.047 -22.219 -13.484 1 95.38 156 SER B N 1
ATOM 2475 C CA . SER B 1 156 ? 14.578 -23.234 -14.383 1 95.38 156 SER B CA 1
ATOM 2476 C C . SER B 1 156 ? 13.961 -24.594 -14.094 1 95.38 156 SER B C 1
ATOM 2478 O O . SER B 1 156 ? 13.641 -25.344 -15.023 1 95.38 156 SER B O 1
ATOM 2480 N N . GLU B 1 157 ? 13.82 -24.828 -12.852 1 93.94 157 GLU B N 1
ATOM 2481 C CA . GLU B 1 157 ? 13.211 -26.109 -12.461 1 93.94 157 GLU B CA 1
ATOM 2482 C C . GLU B 1 157 ? 11.766 -26.188 -12.93 1 93.94 157 GLU B C 1
ATOM 2484 O O . GLU B 1 157 ? 11.297 -27.25 -13.344 1 93.94 157 GLU B O 1
ATOM 2489 N N . MET B 1 158 ? 11.102 -25.156 -12.797 1 93.44 158 MET B N 1
ATOM 2490 C CA . MET B 1 158 ? 9.711 -25.109 -13.242 1 93.44 158 MET B CA 1
ATOM 2491 C C . MET B 1 158 ? 9.602 -25.391 -14.734 1 93.44 158 MET B C 1
ATOM 2493 O O . MET B 1 158 ? 8.664 -26.062 -15.18 1 93.44 158 MET B O 1
ATOM 2497 N N . LEU B 1 159 ? 10.547 -24.953 -15.539 1 90.75 159 LEU B N 1
ATOM 2498 C CA . LEU B 1 159 ? 10.578 -25.188 -16.984 1 90.75 159 LEU B CA 1
ATOM 2499 C C . LEU B 1 159 ? 10.953 -26.625 -17.297 1 90.75 159 LEU B C 1
ATOM 2501 O O . LEU B 1 159 ? 10.469 -27.188 -18.281 1 90.75 159 LEU B O 1
ATOM 2505 N N . GLY B 1 160 ? 11.977 -27.141 -16.578 1 82.88 160 GLY B N 1
ATOM 2506 C CA . GLY B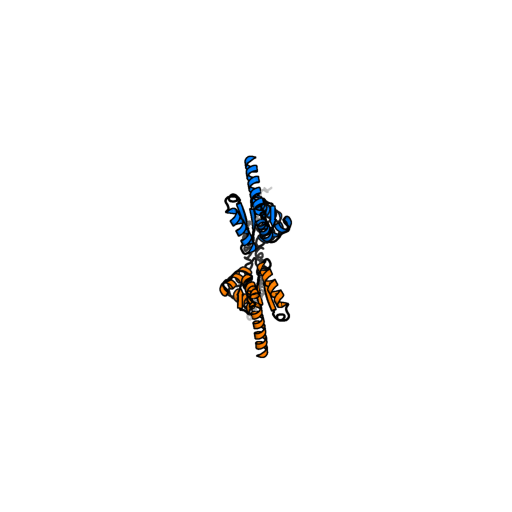 1 160 ? 12.359 -28.531 -16.781 1 82.88 160 GLY B CA 1
ATOM 2507 C C . GLY B 1 160 ? 11.242 -29.5 -16.469 1 82.88 160 GLY B C 1
ATOM 2508 O O . GLY B 1 160 ? 11.039 -30.484 -17.188 1 82.88 160 GLY B O 1
ATOM 2509 N N . ASN B 1 161 ? 10.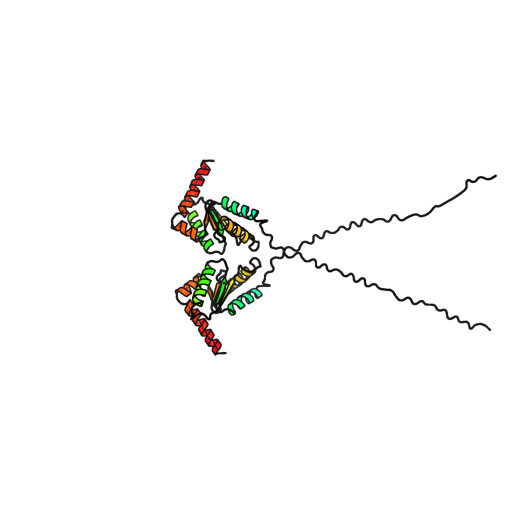664 -29.266 -15.414 1 67.12 161 ASN B N 1
ATOM 2510 C CA . ASN B 1 161 ? 9.539 -30.125 -15.039 1 67.12 161 ASN B CA 1
ATOM 2511 C C . ASN B 1 161 ? 8.391 -30 -16.031 1 67.12 161 ASN B C 1
ATOM 2513 O O . ASN B 1 161 ? 7.664 -30.969 -16.266 1 67.12 161 ASN B O 1
ATOM 2517 N N . ALA B 1 162 ? 8.297 -28.906 -16.609 1 57.28 162 ALA B N 1
ATOM 2518 C CA . ALA B 1 162 ? 7.27 -28.703 -17.625 1 57.28 162 ALA B CA 1
ATOM 2519 C C . ALA B 1 162 ? 7.594 -29.469 -18.906 1 57.28 162 ALA B C 1
ATOM 2521 O O . ALA B 1 162 ? 6.691 -29.984 -19.578 1 57.28 162 ALA B O 1
ATOM 2522 N N . GLU B 1 163 ? 8.875 -29.484 -19.328 1 51.53 163 GLU B N 1
ATOM 2523 C CA . GLU B 1 163 ? 9.273 -30.266 -20.484 1 51.53 163 GLU B CA 1
ATOM 2524 C C . GLU B 1 163 ? 9.062 -31.766 -20.234 1 51.53 163 GLU B C 1
ATOM 2526 O O . GLU B 1 163 ? 8.664 -32.5 -21.141 1 51.53 163 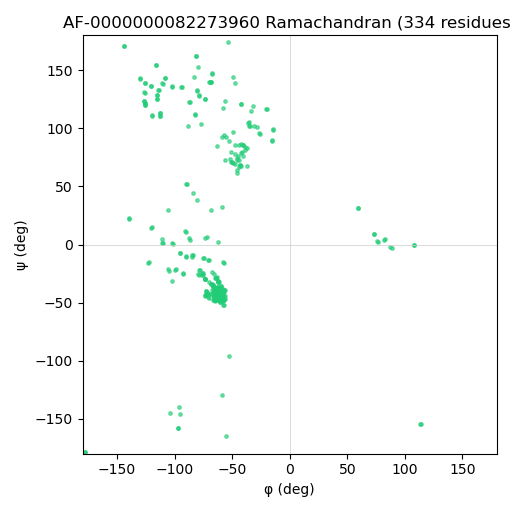GLU B O 1
ATOM 2531 N N . LYS B 1 164 ? 9.312 -32.219 -19.031 1 51.94 164 LYS B N 1
ATOM 2532 C CA . LYS B 1 164 ? 9.133 -33.656 -18.766 1 51.94 164 LYS B CA 1
ATOM 2533 C C . LYS B 1 164 ? 7.656 -34.031 -18.812 1 51.94 164 LYS B C 1
ATOM 2535 O O . LYS B 1 164 ? 7.305 -35.125 -19.266 1 51.94 164 LYS B O 1
ATOM 2540 N N . SER B 1 165 ? 6.934 -33.188 -18.234 1 51.22 165 SER B N 1
ATOM 2541 C CA . SER B 1 165 ? 5.508 -33.5 -18.25 1 51.22 165 SER B CA 1
ATOM 2542 C C . SER B 1 165 ? 4.965 -33.531 -19.672 1 51.22 165 SER B C 1
ATOM 2544 O O . SER B 1 165 ? 4.074 -34.344 -19.984 1 51.22 165 SER B O 1
ATOM 2546 N N . ASN B 1 166 ? 5.434 -32.688 -20.516 1 50.19 166 ASN B N 1
ATOM 2547 C CA . ASN B 1 166 ? 4.98 -32.75 -21.891 1 50.19 166 ASN B CA 1
ATOM 2548 C C . ASN B 1 166 ? 5.496 -33.969 -22.609 1 50.19 166 ASN B C 1
ATOM 2550 O O . ASN B 1 166 ? 4.855 -34.469 -23.547 1 50.19 166 ASN B O 1
ATOM 2554 N N . ASN B 1 167 ? 6.641 -34.375 -22.234 1 48.56 167 ASN B N 1
ATOM 2555 C CA . ASN B 1 167 ? 7.148 -35.594 -22.891 1 48.56 167 ASN B CA 1
ATOM 2556 C C . ASN B 1 167 ? 6.473 -36.844 -22.375 1 48.56 167 ASN B C 1
ATOM 2558 O O . ASN B 1 167 ? 6.555 -37.906 -23 1 48.56 167 ASN B O 1
ATOM 2562 N N . GLU B 1 168 ? 6.004 -36.781 -21.156 1 43.38 168 GLU B N 1
ATOM 2563 C CA . GLU B 1 168 ? 5.344 -37.969 -20.672 1 43.38 168 GLU B CA 1
ATOM 2564 C C . GLU B 1 168 ? 3.883 -38.031 -21.109 1 43.38 168 GLU B C 1
ATOM 2566 O O . GLU B 1 168 ? 3.172 -39 -20.812 1 43.38 168 GLU B O 1
ATOM 2571 N N . LEU B 1 169 ? 3.336 -37 -21.688 1 37.88 169 LEU B N 1
ATOM 2572 C CA . LEU B 1 169 ? 2.037 -37.188 -22.328 1 37.88 169 LEU B CA 1
ATOM 2573 C C . LEU B 1 169 ? 2.199 -37.656 -23.766 1 37.88 169 LEU B C 1
ATOM 2575 O O . LEU B 1 169 ? 3.088 -37.188 -24.469 1 37.88 169 LEU B O 1
#

Sequence (338 aa):
MPSASIGCKRFLSWRVLSNFALVIMVVSMATSTVPGVSAGESIFDGPGEVANFVNARIEGSQIMVFSKQYCPFCKKTKALLKKLLEQDKFSRIEMNVLELDQFPDGGEAATSIQQYLLKTTGQRTVPNIFIGSNHVGGNSDLQELHASGKLELMLSEMLGNAEKSNNELMPSASIGCKRFLSWRVLSNFALVIMVVSMATSTVPGVSAGESIFDGPGEVANFVNARIEGSQIMVFSKQYCPFCKKTKALLKKLLEQDKFSRIEMNVLELDQFPDGGEAATSIQQYLLKTTGQRTVPNIFIGSNHVGGNSDLQELHASGKLELMLSEMLGNAEKSNNEL

Nearest PDB structures (foldseek):
  5kqa-assembly1_A  TM=9.358E-01  e=4.408E-10  Polygonaceae
  5gtx-assembly2_B  TM=9.369E-01  e=4.408E-10  Polygonaceae
  2e7p-assembly5_D  TM=9.373E-01  e=6.029E-10  Populus tremula x Populus tremuloides
  2e7p-assembly1_B  TM=9.306E-01  e=1.983E-09  Populus tremula x Populus tremuloides
  2ht9-assembly1_B  TM=9.248E-01  e=1.643E-09  Homo sapiens